Protein AF-E4XZQ4-F1 (afdb_monomer)

Radius of gyration: 22.44 Å; Cα contacts (8 Å, |Δi|>4): 90; chains: 1; bounding box: 52×44×61 Å

Sequence (235 aa):
MFSSWLEPAQHFDFTYRSIPILMIFRLLIDAVITLPLQQAMAQRFNMCKSMKDGRIAMAIGATCITLFIMMAVFIGVATLAFYDGRDPLCQIGIRADEIVPTLIIDMFRNTHGFQGLFLVAIFSATLSSFSSFLSGSALVMLPTFRKLFSSKNISDVSICRIIMLFTGILTCSLSIGMSTNPGTLLGILFMTTTNLGAPYFGTVLTGMFAPFVNRKGVIAGCFAPLFPISIYIAQ

Organism: Oikopleura dioica (NCBI:txid34765)

Secondary structure (DSSP, 8-state):
--STTSHHHH---THHHHHHHHHHHHHHHIIIIIHHHSHHHHHHHHTSSSHHHHHHHHHHHHHHHHHHHHHHHHHHHHHHHHTTT--HHHHH---GGGHHHHHHHHHTTTSTTHHHHHHHHHHHHHHHHHHHHHHHHHHHHHHHHHHHTTTS---HHHHHHHHHHHHHHHHHHHHHHHTT--S-HHHHHHHHHHHHHHHHHHHHHHHHH-TT--HHHHHHHHHTTHHHHHHHHT-

Mean predicted aligned error: 10.42 Å

Foldseek 3Di:
DVPVVCVVVVCPDPVVVCVVVVLVVVLCCCLVPVQCPQQLNVVVLVPDPDPVRSVVVSVVVSVVVSVVVVVVVVLVVVLCVVVVNDDCCVVVVDDPVCSSVVVQCVVCVPPPPSNVVVVVVVVVVVVVVLVSVLQSQLVVCLVVVCVVCVVDPDDSVVSSVVSSVVVVVVVVVVVVVCPPPPDDPVVVVVVVCCLQVVLVSVLVVCVVPPVVDDPVNSVCSSCVSVVVVVVVVVD

InterPro domains:
  IPR001734 Sodium/solute symporter [PS50283] (38-235)
  IPR038377 Sodium/glucose symporter superfamily [G3DSA:1.20.1730.10] (2-234)
  IPR051163 Sodium:Solute Symporter (SSF) [PTHR42985] (31-227)

Structure (mmCIF, N/CA/C/O backbone):
data_AF-E4XZQ4-F1
#
_entry.id   AF-E4XZQ4-F1
#
loop_
_atom_site.group_PDB
_atom_site.id
_atom_site.type_symbol
_atom_site.label_atom_id
_atom_site.label_alt_id
_atom_site.label_comp_id
_atom_site.label_asym_id
_atom_site.label_entity_id
_atom_site.label_seq_id
_atom_site.pdbx_PDB_ins_code
_atom_site.Cartn_x
_atom_site.Cartn_y
_atom_site.Cartn_z
_atom_site.occupancy
_atom_site.B_iso_or_equiv
_atom_site.auth_seq_id
_atom_site.auth_comp_id
_atom_site.auth_asym_id
_atom_site.auth_atom_id
_atom_site.pdbx_PDB_model_num
ATOM 1 N N . MET A 1 1 ? 25.644 -24.959 -27.905 1.00 38.34 1 MET A N 1
ATOM 2 C CA . MET A 1 1 ? 25.662 -23.777 -27.009 1.00 38.34 1 MET A CA 1
ATOM 3 C C . MET A 1 1 ? 24.448 -22.846 -27.193 1.00 38.34 1 MET A C 1
ATOM 5 O O . MET A 1 1 ? 24.435 -21.768 -26.625 1.00 38.34 1 MET A O 1
ATOM 9 N N . PHE A 1 2 ? 23.411 -23.275 -27.931 1.00 34.97 2 PHE A N 1
ATOM 10 C CA . PHE A 1 2 ? 22.090 -22.624 -28.026 1.00 34.97 2 PHE A CA 1
ATOM 11 C C . PHE A 1 2 ? 20.972 -23.458 -27.360 1.00 34.97 2 PHE A C 1
ATOM 13 O O . PHE A 1 2 ? 19.826 -23.034 -27.316 1.00 34.97 2 PHE A O 1
ATOM 20 N N . SER A 1 3 ? 21.293 -24.646 -26.832 1.00 34.62 3 SER A N 1
ATOM 21 C CA . SER A 1 3 ? 20.331 -25.595 -26.254 1.00 34.62 3 SER A CA 1
ATOM 22 C C . SER A 1 3 ? 20.099 -25.418 -24.749 1.00 34.62 3 SER A C 1
ATOM 24 O O . SER A 1 3 ? 19.040 -25.785 -24.266 1.00 34.62 3 SER A O 1
ATOM 26 N N . SER A 1 4 ? 21.031 -24.806 -24.011 1.00 36.03 4 SER A N 1
ATOM 27 C CA . SER A 1 4 ? 20.918 -24.602 -22.554 1.00 36.03 4 SER A CA 1
ATOM 28 C C . SER A 1 4 ? 20.019 -23.423 -22.153 1.00 36.03 4 SER A C 1
ATOM 30 O O . SER A 1 4 ? 19.699 -23.263 -20.983 1.00 36.03 4 SER A O 1
ATOM 32 N N . TRP A 1 5 ? 19.615 -22.586 -23.114 1.00 41.56 5 TRP A N 1
ATOM 33 C CA . TRP A 1 5 ? 18.716 -21.439 -22.902 1.00 41.56 5 TRP A CA 1
ATOM 34 C C . TRP A 1 5 ? 17.252 -21.753 -23.215 1.00 41.56 5 TRP A C 1
ATOM 36 O O . TRP A 1 5 ? 16.367 -20.973 -22.878 1.00 41.56 5 TRP A O 1
ATOM 46 N N . LEU A 1 6 ? 16.991 -22.897 -23.851 1.00 39.47 6 LEU A N 1
ATOM 47 C CA . LEU A 1 6 ? 15.638 -23.397 -24.070 1.00 39.47 6 LEU A CA 1
ATOM 48 C C . LEU A 1 6 ? 15.125 -24.204 -22.874 1.00 39.47 6 LEU A C 1
ATOM 50 O O . LEU A 1 6 ? 13.922 -24.371 -22.764 1.00 39.47 6 LEU A O 1
ATOM 54 N N . GLU A 1 7 ? 15.970 -24.638 -21.937 1.00 33.72 7 GLU A N 1
ATOM 55 C CA . GLU A 1 7 ? 15.515 -25.429 -20.783 1.00 33.72 7 GLU A CA 1
ATOM 56 C C . GLU A 1 7 ? 14.621 -24.656 -19.786 1.00 33.72 7 GLU A C 1
ATOM 58 O O . GLU A 1 7 ? 13.626 -25.234 -19.350 1.00 33.72 7 GLU A O 1
ATOM 63 N N . PRO A 1 8 ? 14.811 -23.349 -19.495 1.00 39.59 8 PRO A N 1
ATOM 64 C CA . PRO A 1 8 ? 13.822 -22.597 -18.716 1.00 39.59 8 PRO A CA 1
ATOM 65 C C . PRO A 1 8 ? 12.591 -22.188 -19.545 1.00 39.59 8 PRO A C 1
ATOM 67 O O . PRO A 1 8 ? 11.569 -21.819 -18.976 1.00 39.59 8 PRO A O 1
ATOM 70 N N . ALA A 1 9 ? 12.674 -22.237 -20.883 1.00 37.81 9 ALA A N 1
ATOM 71 C CA . ALA A 1 9 ? 11.591 -21.860 -21.799 1.00 37.81 9 ALA A CA 1
ATOM 72 C C . ALA A 1 9 ? 10.750 -23.061 -22.284 1.00 37.81 9 ALA A C 1
ATOM 74 O O . ALA A 1 9 ? 9.644 -22.874 -22.791 1.00 37.81 9 ALA A O 1
ATOM 75 N N . GLN A 1 10 ? 11.250 -24.292 -22.127 1.00 33.41 10 GLN A N 1
ATOM 76 C CA . GLN A 1 10 ? 10.542 -25.540 -22.435 1.00 33.41 10 GLN A CA 1
ATOM 77 C C . GLN A 1 10 ? 9.708 -26.058 -21.262 1.00 33.41 10 GLN A C 1
ATOM 79 O O . GLN A 1 10 ? 8.783 -26.843 -21.475 1.00 33.41 10 GLN A O 1
ATOM 84 N N . HIS A 1 11 ? 9.928 -25.545 -20.053 1.00 37.25 11 HIS A N 1
ATOM 85 C CA . HIS A 1 11 ? 8.929 -25.598 -18.996 1.00 37.25 11 HIS A CA 1
ATOM 86 C C . HIS A 1 11 ? 7.968 -24.421 -19.168 1.00 37.25 11 HIS A C 1
ATOM 88 O O . HIS A 1 11 ? 8.012 -23.423 -18.453 1.00 37.25 11 HIS A O 1
ATOM 94 N N . PHE A 1 12 ? 7.048 -24.556 -20.128 1.00 41.03 12 PHE A N 1
ATOM 95 C CA . PHE A 1 12 ? 5.761 -23.867 -20.054 1.00 41.03 12 PHE A CA 1
ATOM 96 C C . PHE A 1 12 ? 5.004 -24.476 -18.860 1.00 41.03 12 PHE A C 1
ATOM 98 O O . PHE A 1 12 ? 4.133 -25.332 -19.006 1.00 41.03 12 PHE A O 1
ATOM 105 N N . ASP A 1 13 ? 5.466 -24.125 -17.660 1.00 39.50 13 ASP A N 1
ATOM 106 C CA . ASP A 1 13 ? 5.050 -24.707 -16.395 1.00 39.50 13 ASP A CA 1
ATOM 107 C C . ASP A 1 13 ? 3.566 -24.421 -16.153 1.00 39.50 13 ASP A C 1
ATOM 109 O O . ASP A 1 13 ? 3.034 -23.368 -16.528 1.00 39.50 13 ASP A O 1
ATOM 113 N N . PHE A 1 14 ? 2.897 -25.341 -15.454 1.00 41.53 14 PHE A N 1
ATOM 114 C CA . PHE A 1 14 ? 1.492 -25.238 -15.029 1.00 41.53 14 PHE A CA 1
ATOM 115 C C . PHE A 1 14 ? 1.139 -23.910 -14.311 1.00 41.53 14 PHE A C 1
ATOM 117 O O . PHE A 1 14 ? -0.041 -23.585 -14.159 1.00 41.53 14 PHE A O 1
ATOM 124 N N . THR A 1 15 ? 2.144 -23.120 -13.924 1.00 51.44 15 THR A N 1
ATOM 125 C CA . THR A 1 15 ? 2.081 -21.742 -13.424 1.00 51.44 15 THR A CA 1
ATOM 126 C C . THR A 1 15 ? 1.312 -20.792 -14.353 1.00 51.44 15 THR A C 1
ATOM 128 O O . THR A 1 15 ? 0.477 -20.033 -13.876 1.00 51.44 15 THR A O 1
ATOM 131 N N . TYR A 1 16 ? 1.476 -20.845 -15.681 1.00 47.66 16 TYR A N 1
ATOM 132 C CA . TYR A 1 16 ? 0.850 -19.841 -16.567 1.00 47.66 16 TYR A CA 1
ATOM 133 C C . TYR A 1 16 ? -0.673 -19.963 -16.690 1.00 47.66 16 TYR A C 1
ATOM 135 O O . TYR A 1 16 ? -1.370 -18.965 -16.873 1.00 47.66 16 TYR A O 1
ATOM 143 N N . ARG A 1 17 ? -1.212 -21.179 -16.548 1.00 50.41 17 ARG A N 1
ATOM 144 C CA . ARG A 1 17 ? -2.661 -21.424 -16.612 1.00 50.41 17 ARG A CA 1
ATOM 145 C C . ARG A 1 17 ? -3.357 -21.093 -15.291 1.00 50.41 17 ARG A C 1
ATOM 147 O O . ARG A 1 17 ? -4.541 -20.759 -15.292 1.00 50.41 17 ARG A O 1
ATOM 154 N N . SER A 1 18 ? -2.620 -21.163 -14.181 1.00 53.78 18 SER A N 1
ATOM 155 C CA . SER A 1 18 ? -3.106 -20.764 -12.865 1.00 53.78 18 SER A CA 1
ATOM 156 C C . SER A 1 18 ? -2.925 -19.273 -12.598 1.00 53.78 18 SER A C 1
ATOM 158 O O . SER A 1 18 ? -3.693 -18.767 -11.798 1.00 53.78 18 SER A O 1
ATOM 160 N N . ILE A 1 19 ? -2.037 -18.533 -13.283 1.00 64.69 19 ILE A N 1
ATOM 161 C CA . ILE A 1 19 ? -1.893 -17.070 -13.104 1.00 64.69 19 ILE A CA 1
ATOM 162 C C . ILE A 1 19 ? -3.244 -16.334 -13.183 1.00 64.69 19 ILE A C 1
ATOM 164 O O . ILE A 1 19 ? -3.560 -15.626 -12.231 1.00 64.69 19 ILE A O 1
ATOM 168 N N . PRO A 1 20 ? -4.101 -16.519 -14.209 1.00 59.25 20 PRO A N 1
ATOM 169 C CA . PRO A 1 20 ? -5.398 -15.842 -14.252 1.00 59.25 20 PRO A CA 1
ATOM 170 C C . PRO A 1 20 ? -6.316 -16.254 -13.095 1.00 59.25 20 PRO A C 1
ATOM 172 O O . PRO A 1 20 ? -6.988 -15.413 -12.506 1.00 59.25 20 PRO A O 1
ATOM 175 N N . ILE A 1 21 ? -6.315 -17.540 -12.729 1.00 66.00 21 ILE A N 1
ATOM 176 C CA . ILE A 1 21 ? -7.116 -18.079 -11.619 1.00 66.00 21 ILE A CA 1
ATOM 177 C C . ILE A 1 21 ? -6.627 -17.521 -10.279 1.00 66.00 21 ILE A C 1
ATOM 179 O O . ILE A 1 21 ? -7.434 -17.095 -9.461 1.00 66.00 21 ILE A O 1
ATOM 183 N N . LEU A 1 22 ? -5.315 -17.471 -10.067 1.00 66.19 22 LEU A N 1
ATOM 184 C CA . LEU A 1 22 ? -4.660 -16.921 -8.887 1.00 66.19 22 LEU A CA 1
ATOM 185 C C . LEU A 1 22 ? -4.855 -15.408 -8.809 1.00 66.19 22 LEU A C 1
ATOM 187 O O . LEU A 1 22 ? -5.069 -14.897 -7.718 1.00 66.19 22 LEU A O 1
ATOM 191 N N . MET A 1 23 ? -4.857 -14.695 -9.938 1.00 64.69 23 MET A N 1
ATOM 192 C CA . MET A 1 23 ? -5.197 -13.273 -9.993 1.00 64.69 23 MET A CA 1
ATOM 193 C C . MET A 1 23 ? -6.664 -13.046 -9.629 1.00 64.69 23 MET A C 1
ATOM 195 O O . MET A 1 23 ? -6.941 -12.183 -8.808 1.00 64.69 23 MET A O 1
ATOM 199 N N . ILE A 1 24 ? -7.602 -13.841 -10.153 1.00 66.44 24 ILE A N 1
ATOM 200 C CA . ILE A 1 24 ? -9.024 -13.764 -9.774 1.00 66.44 24 ILE A CA 1
ATOM 201 C C . ILE A 1 24 ? -9.205 -14.082 -8.286 1.00 66.44 24 ILE A C 1
ATOM 203 O O . ILE A 1 24 ? -9.915 -13.369 -7.581 1.00 66.44 24 ILE A O 1
ATOM 207 N N . PHE A 1 25 ? -8.534 -15.117 -7.784 1.00 68.19 25 PHE A N 1
ATOM 208 C CA . PHE A 1 25 ? -8.588 -15.494 -6.375 1.00 68.19 25 PHE A CA 1
ATOM 209 C C . PHE A 1 25 ? -7.981 -14.405 -5.483 1.00 68.19 25 PHE A C 1
ATOM 211 O O . PHE A 1 25 ? -8.551 -14.053 -4.453 1.00 68.19 25 PHE A O 1
ATOM 218 N N . ARG A 1 26 ? -6.869 -13.800 -5.914 1.00 68.88 26 ARG A N 1
ATOM 219 C CA . ARG A 1 26 ? -6.237 -12.663 -5.243 1.00 68.88 26 ARG A CA 1
ATOM 220 C C . ARG A 1 26 ? -7.143 -11.437 -5.239 1.00 68.88 26 ARG A C 1
ATOM 222 O O . ARG A 1 26 ? -7.276 -10.808 -4.199 1.00 68.88 26 ARG A O 1
ATOM 229 N N . LEU A 1 27 ? -7.802 -11.140 -6.355 1.00 65.38 27 LEU A N 1
ATOM 230 C CA . LEU A 1 27 ? -8.770 -10.050 -6.475 1.00 65.38 27 LEU A CA 1
ATOM 231 C C . LEU A 1 27 ? -9.984 -10.269 -5.569 1.00 65.38 27 LEU A C 1
ATOM 233 O O . LEU A 1 27 ? -10.448 -9.320 -4.945 1.00 65.38 27 LEU A O 1
ATOM 237 N N . LEU A 1 28 ? -10.475 -11.506 -5.450 1.00 66.81 28 LEU A N 1
ATOM 238 C CA . LEU A 1 28 ? -11.562 -11.852 -4.532 1.00 66.81 28 LEU A CA 1
ATOM 239 C C . LEU A 1 28 ? -11.142 -11.683 -3.071 1.00 66.81 28 LEU A C 1
ATOM 241 O O . LEU A 1 28 ? -11.890 -11.092 -2.293 1.00 66.81 28 LEU A O 1
ATOM 245 N N . ILE A 1 29 ? -9.942 -12.145 -2.707 1.00 69.12 29 ILE A N 1
ATOM 246 C CA . ILE A 1 29 ? -9.386 -11.924 -1.367 1.00 69.12 29 ILE A CA 1
ATOM 247 C C . ILE A 1 29 ? -9.242 -10.422 -1.110 1.00 69.12 29 ILE A C 1
ATOM 249 O O . ILE A 1 29 ? -9.749 -9.919 -0.111 1.00 69.12 29 ILE A O 1
ATOM 253 N N . ASP A 1 30 ? -8.629 -9.675 -2.024 1.00 66.62 30 ASP A N 1
ATOM 254 C CA . ASP A 1 30 ? -8.406 -8.250 -1.813 1.00 66.62 30 ASP A CA 1
ATOM 255 C C . ASP A 1 30 ? -9.727 -7.470 -1.725 1.00 66.62 30 ASP A C 1
ATOM 257 O O . ASP A 1 30 ? -9.889 -6.650 -0.822 1.00 66.62 30 ASP A O 1
ATOM 261 N N . ALA A 1 31 ? -10.718 -7.786 -2.563 1.00 65.38 31 ALA A N 1
ATOM 262 C CA . ALA A 1 31 ? -12.015 -7.113 -2.568 1.00 65.38 31 ALA A CA 1
ATOM 263 C C . ALA A 1 31 ? -12.892 -7.430 -1.345 1.00 65.38 31 ALA A C 1
ATOM 265 O O . ALA A 1 31 ? -13.523 -6.528 -0.794 1.00 65.38 31 ALA A O 1
ATOM 266 N N . VAL A 1 32 ? -12.964 -8.700 -0.933 1.00 64.81 32 VAL A N 1
ATOM 267 C CA . VAL A 1 32 ? -13.886 -9.157 0.124 1.00 64.81 32 VAL A CA 1
ATOM 268 C C . VAL A 1 32 ? -13.273 -9.007 1.513 1.00 64.81 32 VAL A C 1
ATOM 270 O O . VAL A 1 32 ? -13.990 -8.773 2.484 1.00 64.81 32 VAL A O 1
ATOM 273 N N . ILE A 1 33 ? -11.952 -9.142 1.616 1.00 64.88 33 ILE A N 1
ATOM 274 C CA . ILE A 1 33 ? -11.251 -9.249 2.894 1.00 64.88 33 ILE A CA 1
ATOM 275 C C . ILE A 1 33 ? -10.340 -8.045 3.111 1.00 64.88 33 ILE A C 1
ATOM 277 O O . ILE A 1 33 ? -10.463 -7.365 4.128 1.00 64.88 33 ILE A O 1
ATOM 281 N N . THR A 1 34 ? -9.426 -7.762 2.184 1.00 69.19 34 THR A N 1
ATOM 282 C CA . THR A 1 34 ? -8.391 -6.747 2.430 1.00 69.19 34 THR A CA 1
ATOM 283 C C . THR A 1 34 ? -8.991 -5.341 2.477 1.00 69.19 34 THR A C 1
ATOM 285 O O . THR A 1 34 ? -8.677 -4.570 3.386 1.00 69.19 34 THR A O 1
ATOM 288 N N . LEU A 1 35 ? -9.903 -5.009 1.556 1.00 71.44 35 LEU A N 1
ATOM 289 C CA . LEU A 1 35 ? -10.504 -3.675 1.489 1.00 71.44 35 LEU A CA 1
ATOM 290 C C . LEU A 1 35 ? -11.352 -3.323 2.717 1.00 71.44 35 LEU A C 1
ATOM 292 O O . LEU A 1 35 ? -11.114 -2.259 3.278 1.00 71.44 35 LEU A O 1
ATOM 296 N N . PRO A 1 36 ? -12.309 -4.142 3.197 1.00 66.94 36 PRO A N 1
ATOM 297 C CA . PRO A 1 36 ? -13.139 -3.743 4.336 1.00 66.94 36 PRO A CA 1
ATOM 298 C C . PRO A 1 36 ? -12.368 -3.703 5.655 1.00 66.94 36 PRO A C 1
ATOM 300 O O . PRO A 1 36 ? -12.737 -2.953 6.556 1.00 66.94 36 PRO A O 1
ATOM 303 N N . LEU A 1 37 ? -11.308 -4.507 5.782 1.00 72.06 37 LEU A N 1
ATOM 304 C CA . LEU A 1 37 ? -10.511 -4.581 7.005 1.00 72.06 37 LEU A CA 1
ATOM 305 C C . LEU A 1 37 ? -9.430 -3.496 7.075 1.00 72.06 37 LEU A C 1
ATOM 307 O O . LEU A 1 37 ? -8.957 -3.154 8.162 1.00 72.06 37 LEU A O 1
ATOM 311 N N . GLN A 1 38 ? -9.050 -2.907 5.940 1.00 77.69 38 GLN A N 1
ATOM 312 C CA . GLN A 1 38 ? -8.135 -1.779 5.933 1.00 77.69 38 GLN A CA 1
ATOM 313 C C . GLN A 1 38 ? -8.814 -0.543 6.532 1.00 77.69 38 GLN A C 1
ATOM 315 O O . GLN A 1 38 ? -9.812 -0.042 6.020 1.00 77.69 38 GLN A O 1
ATOM 320 N N . GLN A 1 39 ? -8.216 0.006 7.588 1.00 80.69 39 GLN A N 1
ATOM 321 C CA . GLN A 1 39 ? -8.782 1.116 8.366 1.00 80.69 39 GLN A CA 1
ATOM 322 C C . GLN A 1 39 ? -9.203 2.318 7.516 1.00 80.69 39 GLN A C 1
ATOM 324 O O . GLN A 1 39 ? -10.324 2.804 7.646 1.00 80.69 39 GLN A O 1
ATOM 329 N N . ALA A 1 40 ? -8.350 2.749 6.583 1.00 79.00 40 ALA A N 1
ATOM 330 C CA . ALA A 1 40 ? -8.657 3.871 5.696 1.00 79.00 40 ALA A CA 1
ATOM 331 C C . ALA A 1 40 ? -9.906 3.624 4.825 1.00 79.00 40 ALA A C 1
ATOM 333 O O . ALA A 1 40 ? -10.651 4.555 4.522 1.00 79.00 40 ALA A O 1
ATOM 334 N N . MET A 1 41 ? -10.158 2.376 4.429 1.00 81.31 41 MET A N 1
ATOM 335 C CA . MET A 1 41 ? -11.310 1.999 3.608 1.00 81.31 41 MET A CA 1
ATOM 336 C C . MET A 1 41 ? -12.559 1.777 4.464 1.00 81.31 41 MET A C 1
ATOM 338 O O . MET A 1 41 ? -13.622 2.285 4.119 1.00 81.31 41 MET A O 1
ATOM 342 N N . ALA A 1 42 ? -12.422 1.128 5.625 1.00 82.69 42 ALA A N 1
ATOM 343 C CA . ALA A 1 42 ? -13.494 0.986 6.609 1.00 82.69 42 ALA A CA 1
ATOM 344 C C . ALA A 1 42 ? -14.085 2.351 6.999 1.00 82.69 42 ALA A C 1
ATOM 346 O O . ALA A 1 42 ? -15.303 2.528 7.032 1.00 82.69 42 ALA A O 1
ATOM 347 N N . GLN A 1 43 ? -13.225 3.351 7.218 1.00 82.19 43 GLN A N 1
ATOM 348 C CA . GLN A 1 43 ? -13.655 4.727 7.454 1.00 82.19 43 GLN A CA 1
ATOM 349 C C . GLN A 1 43 ? -14.463 5.283 6.281 1.00 82.19 43 GLN A C 1
ATOM 351 O O . GLN A 1 43 ? -15.538 5.828 6.504 1.00 82.19 43 GLN A O 1
ATOM 356 N N . ARG A 1 44 ? -13.984 5.128 5.040 1.00 84.69 44 ARG A N 1
ATOM 357 C CA . ARG A 1 44 ? -14.675 5.626 3.838 1.00 84.69 44 ARG A CA 1
ATOM 358 C C . ARG A 1 44 ? -16.051 4.988 3.660 1.00 84.69 44 ARG A C 1
ATOM 360 O O . ARG A 1 44 ? -16.996 5.702 3.341 1.00 84.69 44 ARG A O 1
ATOM 367 N N . PHE A 1 45 ? -16.183 3.687 3.917 1.00 83.88 45 PHE A N 1
ATOM 368 C CA . PHE A 1 45 ? -17.475 3.000 3.837 1.00 83.88 45 PHE A CA 1
ATOM 369 C C . PHE A 1 45 ? -18.448 3.456 4.928 1.00 83.88 45 PHE A C 1
ATOM 371 O O . PHE A 1 45 ? -19.634 3.612 4.653 1.00 83.88 45 PHE A O 1
ATOM 378 N N . ASN A 1 46 ? -17.955 3.763 6.131 1.00 84.75 46 ASN A N 1
ATOM 379 C CA . ASN A 1 46 ? -18.782 4.309 7.210 1.00 84.75 46 ASN A CA 1
ATOM 380 C C . ASN A 1 46 ? -19.259 5.751 6.958 1.00 84.75 46 ASN A C 1
ATOM 382 O O . ASN A 1 46 ? -20.193 6.199 7.617 1.00 84.75 46 ASN A O 1
ATOM 386 N N . MET A 1 47 ? -18.660 6.476 6.005 1.00 86.94 47 MET A N 1
ATOM 387 C CA . MET A 1 47 ? -19.132 7.807 5.591 1.00 86.94 47 MET A CA 1
ATOM 388 C C . MET A 1 47 ? -20.259 7.745 4.547 1.00 86.94 47 MET A C 1
ATOM 390 O O . MET A 1 47 ? -20.833 8.779 4.197 1.00 86.94 47 MET A O 1
ATOM 394 N N . CYS A 1 48 ? -20.582 6.561 4.014 1.00 89.88 48 CYS A N 1
ATOM 395 C CA . CYS A 1 48 ? -21.683 6.401 3.071 1.00 89.88 48 CYS A CA 1
ATOM 396 C C . CYS A 1 48 ? -23.035 6.616 3.769 1.00 89.88 48 CYS A C 1
ATOM 398 O O . CYS A 1 48 ? -23.276 6.117 4.864 1.00 89.88 48 CYS A O 1
ATOM 400 N N . LYS A 1 49 ? -23.955 7.326 3.102 1.00 89.19 49 LYS A N 1
ATOM 401 C CA . LYS A 1 49 ? -25.284 7.655 3.653 1.00 89.19 49 LYS A CA 1
ATOM 402 C C . LYS A 1 49 ? -26.190 6.432 3.817 1.00 89.19 49 LYS A C 1
ATOM 404 O O . LYS A 1 49 ? -27.111 6.457 4.628 1.00 89.19 49 LYS A O 1
ATOM 409 N N . SER A 1 50 ? -25.958 5.383 3.029 1.00 92.06 50 SER A N 1
ATOM 410 C CA . SER A 1 50 ? -26.733 4.147 3.065 1.00 92.06 50 SER A CA 1
ATOM 411 C C . SER A 1 50 ? -25.855 2.918 2.820 1.00 92.06 50 SER A C 1
ATOM 413 O O . SER A 1 50 ? -24.815 2.987 2.160 1.00 92.06 50 SER A O 1
ATOM 415 N N . MET A 1 51 ? -26.319 1.754 3.284 1.00 89.06 51 MET A N 1
ATOM 416 C CA . MET A 1 51 ? -25.668 0.464 3.012 1.00 89.06 51 MET A CA 1
ATOM 417 C C . MET A 1 51 ? -25.590 0.149 1.512 1.00 89.06 51 MET A C 1
ATOM 419 O O . MET A 1 51 ? -24.666 -0.533 1.068 1.00 89.06 51 MET A O 1
ATOM 423 N N . LYS A 1 52 ? -26.554 0.640 0.719 1.00 90.62 52 LYS A N 1
ATOM 424 C CA . LYS A 1 52 ? -26.556 0.474 -0.738 1.00 90.62 52 LYS A CA 1
ATOM 425 C C . LYS A 1 52 ? -25.403 1.257 -1.368 1.00 90.62 52 LYS A C 1
ATOM 427 O O . LYS A 1 52 ? -24.668 0.689 -2.171 1.00 90.62 52 LYS A O 1
ATOM 432 N N . ASP A 1 53 ? -25.200 2.503 -0.944 1.00 90.12 53 ASP A N 1
ATOM 433 C CA . ASP A 1 53 ? -24.102 3.345 -1.432 1.00 90.12 53 ASP A CA 1
ATOM 434 C C . ASP A 1 53 ? -22.741 2.768 -1.036 1.00 90.12 53 ASP A C 1
ATOM 436 O O . ASP A 1 53 ? -21.829 2.742 -1.857 1.00 90.12 53 ASP A O 1
ATOM 440 N N . GLY A 1 54 ? -22.622 2.215 0.177 1.00 86.88 54 GLY A N 1
ATOM 441 C CA . GLY A 1 54 ? -21.409 1.523 0.623 1.00 86.88 54 GLY A CA 1
ATOM 442 C C . GLY A 1 54 ? -21.056 0.313 -0.249 1.00 86.88 54 GLY A C 1
ATOM 443 O O . GLY A 1 54 ? -19.902 0.141 -0.634 1.00 86.88 54 GLY A O 1
ATOM 444 N N . ARG A 1 55 ? -22.049 -0.500 -0.641 1.00 85.19 55 ARG A N 1
ATOM 445 C CA . ARG A 1 55 ? -21.840 -1.636 -1.562 1.00 85.19 55 ARG A CA 1
ATOM 446 C C . ARG A 1 55 ? -21.419 -1.187 -2.958 1.00 85.19 55 ARG A C 1
ATOM 448 O O . ARG A 1 55 ? -20.538 -1.804 -3.549 1.00 85.19 55 ARG A O 1
ATOM 455 N N . ILE A 1 56 ? -22.021 -0.113 -3.469 1.00 87.94 56 ILE A N 1
ATOM 456 C CA . ILE A 1 56 ? -21.647 0.466 -4.764 1.00 87.94 56 ILE A CA 1
ATOM 457 C C . ILE A 1 56 ? -20.216 1.011 -4.700 1.00 87.94 56 ILE A C 1
ATOM 459 O O . ILE A 1 56 ? -19.411 0.706 -5.575 1.00 87.94 56 ILE A O 1
ATOM 463 N N . ALA A 1 57 ? -19.865 1.745 -3.641 1.00 87.00 57 ALA A N 1
ATOM 464 C CA . ALA A 1 57 ? -18.516 2.263 -3.433 1.00 87.00 57 ALA A CA 1
ATOM 465 C C . ALA A 1 57 ? -17.470 1.137 -3.357 1.00 87.00 57 ALA A C 1
ATOM 467 O O . ALA A 1 57 ? -16.413 1.248 -3.977 1.00 87.00 57 ALA A O 1
ATOM 468 N N . MET A 1 58 ? -17.779 0.031 -2.666 1.00 82.69 58 MET A N 1
ATOM 469 C CA . MET A 1 58 ? -16.933 -1.170 -2.650 1.00 82.69 58 MET A CA 1
ATOM 470 C C . MET A 1 58 ? -16.750 -1.766 -4.050 1.00 82.69 58 MET A C 1
ATOM 472 O O . MET A 1 58 ? -15.620 -2.038 -4.449 1.00 82.69 58 MET A O 1
ATOM 476 N N . ALA A 1 59 ? -17.834 -1.936 -4.813 1.00 82.56 59 ALA A N 1
ATOM 477 C CA . ALA A 1 59 ? -17.772 -2.498 -6.162 1.00 82.56 59 ALA A CA 1
ATOM 478 C C . ALA A 1 59 ? -16.951 -1.618 -7.122 1.00 82.56 59 ALA A C 1
ATOM 480 O O . ALA A 1 59 ? -16.127 -2.131 -7.883 1.00 82.56 59 ALA A O 1
ATOM 481 N N . ILE A 1 60 ? -17.121 -0.293 -7.050 1.00 86.12 60 ILE A N 1
ATOM 482 C CA . ILE A 1 60 ? -16.324 0.667 -7.825 1.00 86.12 60 ILE A CA 1
ATOM 483 C C . ILE A 1 60 ? -14.850 0.567 -7.423 1.00 86.12 60 ILE A C 1
ATOM 485 O O . ILE A 1 60 ? -13.992 0.435 -8.290 1.00 86.12 60 ILE A O 1
ATOM 489 N N . GLY A 1 61 ? -14.551 0.564 -6.119 1.00 83.31 61 GLY A N 1
ATOM 490 C CA . GLY A 1 61 ? -13.184 0.443 -5.608 1.00 83.31 61 GLY A CA 1
ATOM 491 C C . GLY A 1 61 ? -12.483 -0.833 -6.082 1.00 83.31 61 GLY A C 1
ATOM 492 O O . GLY A 1 61 ? -11.370 -0.765 -6.604 1.00 83.31 61 GLY A O 1
ATOM 493 N N . ALA A 1 62 ? -13.153 -1.983 -5.976 1.00 80.25 62 ALA A N 1
ATOM 494 C CA . ALA A 1 62 ? -12.636 -3.264 -6.456 1.00 80.25 62 ALA A CA 1
ATOM 495 C C . ALA A 1 62 ? -12.397 -3.264 -7.978 1.00 80.25 62 ALA A C 1
ATOM 497 O O . ALA A 1 62 ? -11.368 -3.753 -8.452 1.00 80.25 62 ALA A O 1
ATOM 498 N N . THR A 1 63 ? -13.309 -2.662 -8.746 1.00 82.38 63 THR A N 1
ATOM 499 C CA . THR A 1 63 ? -13.171 -2.534 -10.205 1.00 82.38 63 THR A CA 1
ATOM 500 C C . THR A 1 63 ? -11.967 -1.666 -10.571 1.00 82.38 63 THR A C 1
ATOM 502 O O . THR A 1 63 ? -11.151 -2.070 -11.396 1.00 82.38 63 THR A O 1
ATOM 505 N N . CYS A 1 64 ? -11.797 -0.513 -9.919 1.00 85.56 64 CYS A N 1
ATOM 506 C CA . CYS A 1 64 ? -10.657 0.376 -10.150 1.00 85.56 64 CYS A CA 1
ATOM 507 C C . CYS A 1 64 ? -9.316 -0.309 -9.856 1.00 85.56 64 CYS A C 1
ATOM 509 O O . CYS A 1 64 ? -8.387 -0.187 -10.649 1.00 85.56 64 CYS A O 1
ATOM 511 N N . ILE A 1 65 ? -9.217 -1.062 -8.754 1.00 80.81 65 ILE A N 1
ATOM 512 C CA . ILE A 1 65 ? -7.999 -1.816 -8.410 1.00 80.81 65 ILE A CA 1
ATOM 513 C C . ILE A 1 65 ? -7.707 -2.886 -9.462 1.00 80.81 65 ILE A C 1
ATOM 515 O O . ILE A 1 65 ? -6.567 -3.027 -9.898 1.00 80.81 65 ILE A O 1
ATOM 519 N N . THR A 1 66 ? -8.738 -3.601 -9.916 1.00 79.31 66 THR A N 1
ATOM 520 C CA . THR A 1 66 ? -8.596 -4.620 -10.963 1.00 79.31 66 THR A CA 1
ATOM 521 C C . THR A 1 66 ? -8.059 -4.010 -12.256 1.00 79.31 66 THR A C 1
ATOM 523 O O . THR A 1 66 ? -7.082 -4.504 -12.814 1.00 79.31 66 THR A O 1
ATOM 526 N N . LEU A 1 67 ? -8.657 -2.906 -12.711 1.00 84.56 67 LEU A N 1
ATOM 527 C CA . LEU A 1 67 ? -8.213 -2.193 -13.909 1.00 84.56 67 LEU A CA 1
ATOM 528 C C . LEU A 1 67 ? -6.776 -1.682 -13.764 1.00 84.56 67 LEU A C 1
ATOM 530 O O . LEU A 1 67 ? -5.988 -1.798 -14.700 1.00 84.56 67 LEU A O 1
ATOM 534 N N . PHE A 1 68 ? -6.414 -1.174 -12.585 1.00 85.31 68 PHE A N 1
ATOM 535 C CA . PHE A 1 68 ? -5.060 -0.706 -12.303 1.00 85.31 68 PHE A CA 1
ATOM 536 C C . PHE A 1 68 ? -4.022 -1.835 -12.394 1.00 85.31 68 PHE A C 1
ATOM 538 O O . PHE A 1 68 ? -2.989 -1.667 -13.040 1.00 85.31 68 PHE A O 1
ATOM 545 N N . ILE A 1 69 ? -4.313 -3.010 -11.822 1.00 81.75 69 ILE A N 1
ATOM 546 C CA . ILE A 1 69 ? -3.439 -4.191 -11.926 1.00 81.75 69 ILE A CA 1
ATOM 547 C C . ILE A 1 69 ? -3.306 -4.636 -13.386 1.00 81.75 69 ILE A C 1
ATOM 549 O O . ILE A 1 69 ? -2.198 -4.910 -13.842 1.00 81.75 69 ILE A O 1
ATOM 553 N N . MET A 1 70 ? -4.408 -4.662 -14.140 1.00 79.94 70 MET A N 1
ATOM 554 C CA . MET A 1 70 ? -4.371 -5.014 -15.563 1.00 79.94 70 MET A CA 1
ATOM 555 C C . MET A 1 70 ? -3.514 -4.038 -16.377 1.00 79.94 70 MET A C 1
ATOM 557 O O . MET A 1 70 ? -2.739 -4.478 -17.225 1.00 79.94 70 MET A O 1
ATOM 561 N N . MET A 1 71 ? -3.587 -2.731 -16.097 1.00 86.88 71 MET A N 1
ATOM 562 C CA . MET A 1 71 ? -2.695 -1.751 -16.728 1.00 86.88 71 MET A CA 1
ATOM 563 C C . MET A 1 71 ? -1.229 -1.984 -16.356 1.00 86.88 71 MET A C 1
ATOM 565 O O . MET A 1 71 ? -0.373 -1.904 -17.231 1.00 86.88 71 MET A O 1
ATOM 569 N N . ALA A 1 72 ? -0.923 -2.309 -15.098 1.00 84.88 72 ALA A N 1
ATOM 570 C CA . ALA A 1 72 ? 0.447 -2.607 -14.679 1.00 84.88 72 ALA A CA 1
ATOM 571 C C . ALA A 1 72 ? 1.020 -3.834 -15.413 1.00 84.88 72 ALA A C 1
ATOM 573 O O . ALA A 1 72 ? 2.146 -3.789 -15.907 1.00 84.88 72 ALA A O 1
ATOM 574 N N . VAL A 1 73 ? 0.225 -4.902 -15.556 1.00 83.06 73 VAL A N 1
ATOM 575 C CA . VAL A 1 73 ? 0.607 -6.089 -16.343 1.00 83.06 73 VAL A CA 1
ATOM 576 C C . VAL A 1 73 ? 0.803 -5.726 -17.814 1.00 83.06 73 VAL A C 1
ATOM 578 O O . VAL A 1 73 ? 1.798 -6.128 -18.415 1.00 83.06 73 VAL A O 1
ATOM 581 N N . PHE A 1 74 ? -0.100 -4.927 -18.387 1.00 84.75 74 PHE A N 1
ATOM 582 C CA . PHE A 1 74 ? 0.022 -4.457 -19.765 1.00 84.75 74 PHE A CA 1
ATOM 583 C C . PHE A 1 74 ? 1.311 -3.657 -19.993 1.00 84.75 74 PHE A C 1
ATOM 585 O O . PHE A 1 74 ? 2.005 -3.905 -20.974 1.00 84.75 74 PHE A O 1
ATOM 592 N N . ILE A 1 75 ? 1.676 -2.757 -19.072 1.00 86.94 75 ILE A N 1
ATOM 593 C CA . ILE A 1 75 ? 2.943 -2.010 -19.127 1.00 86.94 75 ILE A CA 1
ATOM 594 C C . ILE A 1 75 ? 4.135 -2.973 -19.086 1.00 86.94 75 ILE A C 1
ATOM 596 O O . ILE A 1 75 ? 5.062 -2.814 -19.877 1.00 86.94 75 ILE A O 1
ATOM 600 N N . GLY A 1 76 ? 4.109 -4.002 -18.234 1.00 82.44 76 GLY A N 1
ATOM 601 C CA . GLY A 1 76 ? 5.161 -5.023 -18.193 1.00 82.44 76 GLY A CA 1
ATOM 602 C C . GLY A 1 76 ? 5.335 -5.759 -19.528 1.00 82.44 76 GLY A C 1
ATOM 603 O O . GLY A 1 76 ? 6.450 -5.873 -20.032 1.00 82.44 76 GLY A O 1
ATOM 604 N N . VAL A 1 77 ? 4.233 -6.188 -20.154 1.00 82.38 77 VAL A N 1
ATOM 605 C CA . VAL A 1 77 ? 4.265 -6.845 -21.476 1.00 82.38 77 VAL A CA 1
ATOM 606 C C . VAL A 1 77 ? 4.726 -5.880 -22.573 1.00 82.38 77 VAL A C 1
ATOM 608 O O . VAL A 1 77 ? 5.552 -6.247 -23.408 1.00 82.38 77 VAL A O 1
ATOM 611 N N . ALA A 1 78 ? 4.239 -4.637 -22.563 1.00 84.12 78 ALA A N 1
ATOM 612 C CA . ALA A 1 78 ? 4.642 -3.604 -23.515 1.00 84.12 78 ALA A CA 1
ATOM 613 C C . ALA A 1 78 ? 6.139 -3.274 -23.407 1.00 84.12 78 ALA A C 1
ATOM 615 O O . ALA A 1 78 ? 6.794 -3.072 -24.424 1.00 84.12 78 ALA A O 1
ATOM 616 N N . THR A 1 79 ? 6.689 -3.284 -22.190 1.00 82.75 79 THR A N 1
ATOM 617 C CA . THR A 1 79 ? 8.126 -3.108 -21.943 1.00 82.75 79 THR A CA 1
ATOM 618 C C . THR A 1 79 ? 8.931 -4.214 -22.621 1.00 82.75 79 THR A C 1
ATOM 620 O O . THR A 1 79 ? 9.885 -3.933 -23.339 1.00 82.75 79 THR A O 1
ATOM 623 N N . LEU A 1 80 ? 8.520 -5.475 -22.445 1.00 79.38 80 LEU A N 1
ATOM 624 C CA . LEU A 1 80 ? 9.183 -6.618 -23.076 1.00 79.38 80 LEU A CA 1
ATOM 625 C C . LEU A 1 80 ? 9.124 -6.532 -24.609 1.00 79.38 80 LEU A C 1
ATOM 627 O O . LEU A 1 80 ? 10.111 -6.815 -25.281 1.00 79.38 80 LEU A O 1
ATOM 631 N N . ALA A 1 81 ? 7.986 -6.103 -25.161 1.00 82.81 81 ALA A N 1
ATOM 632 C CA . ALA A 1 81 ? 7.835 -5.891 -26.598 1.00 82.81 81 ALA A CA 1
ATOM 633 C C . ALA A 1 81 ? 8.707 -4.734 -27.125 1.00 82.81 81 ALA A C 1
ATOM 635 O O . ALA A 1 81 ? 9.242 -4.838 -28.224 1.00 82.81 81 ALA A O 1
ATOM 636 N N . PHE A 1 82 ? 8.876 -3.656 -26.351 1.00 81.94 82 PHE A N 1
ATOM 637 C CA . PHE A 1 82 ? 9.698 -2.500 -26.726 1.00 81.94 82 PHE A CA 1
ATOM 638 C C . PHE A 1 82 ? 11.195 -2.838 -26.823 1.00 81.94 82 PHE A C 1
ATOM 640 O O . PHE A 1 82 ? 11.884 -2.310 -27.690 1.00 81.94 82 PHE A O 1
ATOM 647 N N . TYR A 1 83 ? 11.691 -3.750 -25.981 1.00 79.31 83 TYR A N 1
ATOM 648 C CA . TYR A 1 83 ? 13.084 -4.217 -25.999 1.00 79.31 83 TYR A CA 1
ATOM 649 C C . TYR A 1 83 ? 13.299 -5.481 -26.867 1.00 79.31 83 TYR A C 1
ATOM 651 O O . TYR A 1 83 ? 14.206 -6.273 -26.608 1.00 79.31 83 TYR A O 1
ATOM 659 N N . ASP A 1 84 ? 12.484 -5.701 -27.908 1.00 76.56 84 ASP A N 1
ATOM 660 C CA . ASP A 1 84 ? 12.556 -6.864 -28.818 1.00 76.56 84 ASP A CA 1
ATOM 661 C C . ASP A 1 84 ? 12.515 -8.237 -28.109 1.00 76.56 84 ASP A C 1
ATOM 663 O O . ASP A 1 84 ? 13.173 -9.193 -28.527 1.00 76.56 84 ASP A O 1
ATOM 667 N N . GLY A 1 85 ? 11.795 -8.357 -26.992 1.00 65.69 85 GLY A N 1
ATOM 668 C CA . GLY A 1 85 ? 11.735 -9.596 -26.210 1.00 65.69 85 GLY A CA 1
ATOM 669 C C . GLY A 1 85 ? 13.012 -9.921 -25.430 1.00 65.69 85 GLY A C 1
ATOM 670 O O . GLY A 1 85 ? 13.105 -10.998 -24.840 1.00 65.69 85 GLY A O 1
ATOM 671 N N . ARG A 1 86 ? 13.997 -9.015 -25.410 1.00 66.31 86 ARG A N 1
ATOM 672 C CA . ARG A 1 86 ? 15.205 -9.141 -24.591 1.00 66.31 86 ARG A CA 1
ATOM 673 C C . ARG A 1 86 ? 14.945 -8.570 -23.204 1.00 66.31 86 ARG A C 1
ATOM 675 O O . ARG A 1 86 ? 14.296 -7.538 -23.065 1.00 66.31 86 ARG A O 1
ATOM 682 N N . ASP A 1 87 ? 15.455 -9.249 -22.181 1.00 66.19 87 ASP A N 1
ATOM 683 C CA . ASP A 1 87 ? 15.282 -8.820 -20.795 1.00 66.19 87 ASP A CA 1
ATOM 684 C C . ASP A 1 87 ? 16.108 -7.544 -20.513 1.00 66.19 87 ASP A C 1
ATOM 686 O O . ASP A 1 87 ? 17.348 -7.601 -20.550 1.00 66.19 87 ASP A O 1
ATOM 690 N N . PRO A 1 88 ? 15.466 -6.394 -20.216 1.00 64.19 88 PRO A N 1
ATOM 691 C CA . PRO A 1 88 ? 16.174 -5.155 -19.901 1.00 64.19 88 PRO A CA 1
ATOM 692 C C . PRO A 1 88 ? 17.032 -5.266 -18.630 1.00 64.19 88 PRO A C 1
ATOM 694 O O . PRO A 1 88 ? 18.031 -4.551 -18.516 1.00 64.19 88 PRO A O 1
ATOM 697 N N . LEU A 1 89 ? 16.715 -6.190 -17.711 1.00 64.06 89 LEU A N 1
ATOM 698 C CA . LEU A 1 89 ? 17.522 -6.457 -16.514 1.00 64.06 89 LEU A CA 1
ATOM 699 C C . LEU A 1 89 ? 18.922 -6.960 -16.878 1.00 64.06 89 LEU A C 1
ATOM 701 O O . LEU A 1 8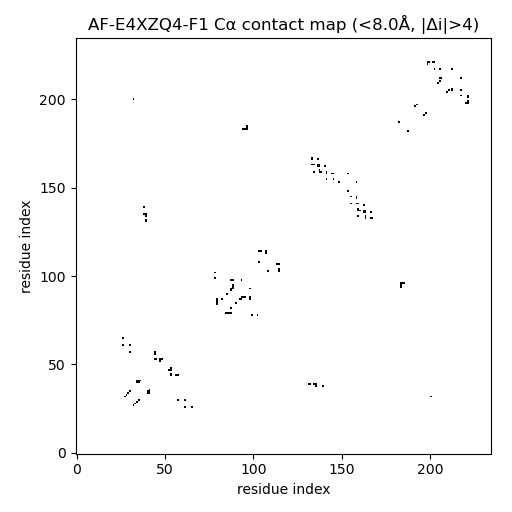9 ? 19.916 -6.521 -16.301 1.00 64.06 89 LEU A O 1
ATOM 705 N N . CYS A 1 90 ? 19.009 -7.864 -17.856 1.00 59.00 90 CYS A N 1
ATOM 706 C CA . CYS A 1 90 ? 20.270 -8.479 -18.264 1.00 59.00 90 CYS A CA 1
ATOM 707 C C . CYS A 1 90 ? 21.099 -7.595 -19.202 1.00 59.00 90 CYS A C 1
ATOM 709 O O . CYS A 1 90 ? 22.321 -7.719 -19.224 1.00 59.00 90 CYS A O 1
ATOM 711 N N . GLN A 1 91 ? 20.460 -6.725 -19.989 1.00 58.66 91 GLN A N 1
ATOM 712 C CA . GLN A 1 91 ? 21.154 -5.919 -20.999 1.00 58.66 91 GLN A CA 1
ATOM 713 C C . GLN A 1 91 ? 21.633 -4.558 -20.492 1.00 58.66 91 GLN A C 1
ATOM 715 O O . GLN A 1 91 ? 22.694 -4.098 -20.909 1.00 58.66 91 GLN A O 1
ATOM 720 N N . ILE A 1 92 ? 20.852 -3.906 -19.628 1.00 61.47 92 ILE A N 1
ATOM 721 C CA . ILE A 1 92 ? 21.086 -2.510 -19.226 1.00 61.47 92 ILE A CA 1
ATOM 722 C C . ILE A 1 92 ? 21.714 -2.447 -17.820 1.00 61.47 92 ILE A C 1
ATOM 724 O O . ILE A 1 92 ? 22.231 -1.409 -17.416 1.00 61.47 92 ILE A O 1
ATOM 728 N N . GLY A 1 93 ? 21.715 -3.560 -17.072 1.00 64.81 93 GLY A N 1
ATOM 729 C CA . GLY A 1 93 ? 22.260 -3.615 -15.710 1.00 64.81 93 GLY A CA 1
ATOM 730 C C . GLY A 1 93 ? 21.485 -2.748 -14.713 1.00 64.81 93 GLY A C 1
ATOM 731 O O . GLY A 1 93 ? 22.042 -2.327 -13.701 1.00 64.81 93 GLY A O 1
ATOM 732 N N . ILE A 1 94 ? 20.218 -2.452 -15.015 1.00 73.12 94 ILE A N 1
ATOM 733 C CA . ILE A 1 94 ? 19.331 -1.635 -14.180 1.00 73.12 94 ILE A CA 1
ATOM 734 C C . ILE A 1 94 ? 18.597 -2.495 -13.155 1.00 73.12 94 ILE A C 1
ATOM 736 O O . ILE A 1 94 ? 18.347 -3.683 -13.376 1.00 73.12 94 ILE A O 1
ATOM 740 N N . ARG A 1 95 ? 18.214 -1.890 -12.028 1.00 74.75 95 ARG A N 1
ATOM 741 C CA . ARG A 1 95 ? 17.405 -2.589 -11.022 1.00 74.75 95 ARG A CA 1
ATOM 742 C C . ARG A 1 95 ? 15.988 -2.802 -11.549 1.00 74.75 95 ARG A C 1
ATOM 744 O O . ARG A 1 95 ? 15.467 -1.982 -12.302 1.00 74.75 95 ARG A O 1
ATOM 751 N N . ALA A 1 96 ? 15.326 -3.865 -11.092 1.00 77.25 96 ALA A N 1
ATOM 752 C CA . ALA A 1 96 ? 13.943 -4.162 -11.479 1.00 77.25 96 ALA A CA 1
ATOM 753 C C . ALA A 1 96 ? 12.982 -2.987 -11.232 1.00 77.25 96 ALA A C 1
ATOM 755 O O . ALA A 1 96 ? 12.088 -2.731 -12.035 1.00 77.25 96 ALA A O 1
ATOM 756 N N . ASP A 1 97 ? 13.218 -2.229 -10.163 1.00 82.12 97 ASP A N 1
ATOM 757 C CA . ASP A 1 97 ? 12.402 -1.077 -9.780 1.00 82.12 97 ASP A CA 1
ATOM 758 C C . ASP A 1 97 ? 12.608 0.154 -10.698 1.00 82.12 97 ASP A C 1
ATOM 760 O O . ASP A 1 97 ? 11.803 1.085 -10.686 1.00 82.12 97 ASP A O 1
ATOM 764 N N . GLU A 1 98 ? 13.659 0.163 -11.527 1.00 84.62 98 GLU A N 1
ATOM 765 C CA . GLU A 1 98 ? 14.023 1.270 -12.428 1.00 84.62 98 GLU A CA 1
ATOM 766 C C . GLU A 1 98 ? 13.554 1.049 -13.873 1.00 84.62 98 GLU A C 1
ATOM 768 O O . GLU A 1 98 ? 13.609 1.975 -14.680 1.00 84.62 98 GLU A O 1
ATOM 773 N N . ILE A 1 99 ? 13.034 -0.138 -14.201 1.00 84.94 99 ILE A N 1
ATOM 774 C CA . ILE A 1 99 ? 12.610 -0.500 -15.562 1.00 84.94 99 ILE A CA 1
ATOM 775 C C . ILE A 1 99 ? 11.564 0.479 -16.108 1.00 84.94 99 ILE A C 1
ATOM 777 O O . ILE A 1 99 ? 11.725 1.018 -17.200 1.00 84.94 99 ILE A O 1
ATOM 781 N N . VAL A 1 100 ? 10.488 0.721 -15.353 1.00 85.75 100 VAL A N 1
ATOM 782 C CA . VAL A 1 100 ? 9.381 1.576 -15.810 1.00 85.75 100 VAL A CA 1
ATOM 783 C C . VAL A 1 100 ? 9.819 3.042 -15.958 1.00 85.75 100 VAL A C 1
ATOM 785 O O . VAL A 1 100 ? 9.536 3.627 -17.004 1.00 85.75 100 VAL A O 1
ATOM 788 N N . PRO A 1 101 ? 10.530 3.656 -14.987 1.00 86.75 101 PRO A N 1
ATOM 789 C CA . PRO A 1 101 ? 11.120 4.979 -15.183 1.00 86.75 101 PRO A CA 1
ATOM 790 C C . PRO A 1 101 ? 12.008 5.079 -16.431 1.00 86.75 101 PRO A C 1
ATOM 792 O O . PRO A 1 101 ? 11.846 6.024 -17.204 1.00 86.75 101 PRO A O 1
ATOM 795 N N . THR A 1 102 ? 12.893 4.104 -16.661 1.00 85.44 102 THR A N 1
ATOM 796 C CA . THR A 1 102 ? 13.787 4.079 -17.831 1.00 85.44 102 THR A CA 1
ATOM 797 C C . THR A 1 102 ? 13.004 3.980 -19.136 1.00 85.44 102 THR A C 1
ATOM 799 O O . THR A 1 102 ? 13.238 4.777 -20.042 1.00 85.44 102 THR A O 1
ATOM 802 N N . LEU A 1 103 ? 11.997 3.103 -19.204 1.00 86.06 103 LEU A N 1
ATOM 803 C CA . LEU A 1 103 ? 11.121 2.982 -20.370 1.00 86.06 103 LEU A CA 1
ATOM 804 C C . LEU A 1 103 ? 10.461 4.319 -20.727 1.00 86.06 103 LEU A C 1
ATOM 806 O O . LEU A 1 103 ? 10.430 4.706 -21.891 1.00 86.06 103 LEU A O 1
ATOM 810 N N . ILE A 1 104 ? 9.926 5.040 -19.738 1.00 87.19 104 I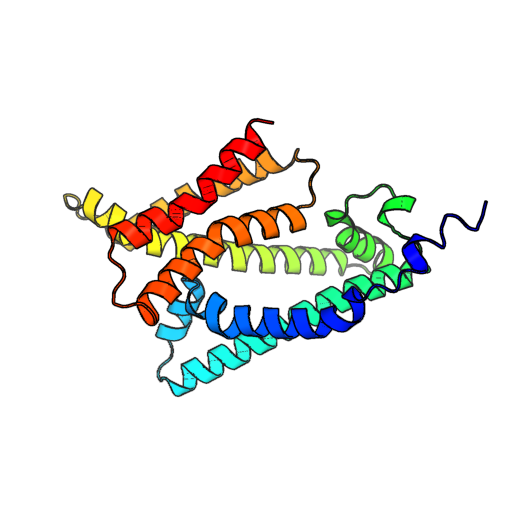LE A N 1
ATOM 811 C CA . ILE A 1 104 ? 9.259 6.326 -19.982 1.00 87.19 104 ILE A CA 1
ATOM 812 C C . ILE A 1 104 ? 10.251 7.374 -20.491 1.00 87.19 104 ILE A C 1
ATOM 814 O O . ILE A 1 104 ? 9.913 8.160 -21.380 1.00 87.19 104 ILE A O 1
ATOM 818 N N . ILE A 1 105 ? 11.474 7.387 -19.956 1.00 86.19 105 ILE A N 1
ATOM 819 C CA . ILE A 1 105 ? 12.532 8.285 -20.427 1.00 86.19 105 ILE A CA 1
ATOM 820 C C . ILE A 1 105 ? 12.890 7.970 -21.883 1.00 86.19 105 ILE A C 1
ATOM 822 O O . ILE A 1 105 ? 12.948 8.898 -22.692 1.00 86.19 105 ILE A O 1
ATOM 826 N N . ASP A 1 106 ? 13.062 6.691 -22.222 1.00 85.06 106 ASP A N 1
ATOM 827 C CA . ASP A 1 106 ? 13.426 6.235 -23.566 1.00 85.06 106 ASP A CA 1
ATOM 828 C C . ASP A 1 106 ? 12.306 6.492 -24.585 1.00 85.06 106 ASP A C 1
ATOM 830 O O . ASP A 1 106 ? 12.552 7.062 -25.651 1.00 85.06 106 ASP A O 1
ATOM 834 N N . MET A 1 107 ? 11.058 6.148 -24.250 1.00 85.12 107 MET A N 1
ATOM 835 C CA . MET A 1 107 ? 9.899 6.323 -25.133 1.00 85.12 107 MET A CA 1
ATOM 836 C C . MET A 1 107 ? 9.583 7.795 -25.411 1.00 85.12 107 MET A C 1
ATOM 838 O O . MET A 1 107 ? 9.256 8.165 -26.539 1.00 85.12 107 MET A O 1
ATOM 842 N N . PHE A 1 108 ? 9.665 8.650 -24.389 1.00 85.44 108 PHE A N 1
ATOM 843 C CA . PHE A 1 108 ? 9.237 10.048 -24.480 1.00 85.44 108 PHE A CA 1
ATOM 844 C C . PHE A 1 108 ? 10.400 11.036 -24.551 1.00 85.44 108 PHE A C 1
ATOM 846 O O . PHE A 1 108 ? 10.197 12.231 -24.338 1.00 85.44 108 PHE A O 1
ATOM 853 N N . ARG A 1 109 ? 11.602 10.576 -24.919 1.00 81.88 109 ARG A N 1
ATOM 854 C CA . ARG A 1 109 ? 12.810 11.413 -25.015 1.00 81.88 109 ARG A CA 1
ATOM 855 C C . ARG A 1 109 ? 12.623 12.673 -25.867 1.00 81.88 109 ARG A C 1
ATOM 857 O O . ARG A 1 109 ? 13.191 13.713 -25.552 1.00 81.88 109 ARG A O 1
ATOM 864 N N . ASN A 1 110 ? 11.798 12.589 -26.912 1.00 84.12 110 ASN A N 1
ATOM 865 C CA . ASN A 1 110 ? 11.539 13.688 -27.849 1.00 84.12 110 ASN A CA 1
ATOM 866 C C . ASN A 1 110 ? 10.249 14.476 -27.540 1.00 84.12 110 ASN A C 1
ATOM 868 O O . ASN A 1 110 ? 9.953 15.461 -28.216 1.00 84.12 110 ASN A O 1
ATOM 872 N N . THR A 1 111 ? 9.467 14.058 -26.538 1.00 86.00 111 THR A N 1
ATOM 873 C CA . THR A 1 111 ? 8.185 14.688 -26.189 1.00 86.00 111 THR A CA 1
ATOM 874 C C . THR A 1 111 ? 8.345 15.544 -24.938 1.00 86.00 111 THR A C 1
ATOM 876 O O . THR A 1 111 ? 8.337 15.053 -23.808 1.00 86.00 111 THR A O 1
ATOM 879 N N . HIS A 1 112 ? 8.468 16.854 -25.139 1.00 80.44 112 HIS A N 1
ATOM 880 C CA . HIS A 1 112 ? 8.618 17.816 -24.051 1.00 80.44 112 HIS A CA 1
ATOM 881 C C . HIS A 1 112 ? 7.390 17.799 -23.121 1.00 80.44 112 HIS A C 1
ATOM 883 O O . HIS A 1 112 ? 6.248 17.792 -23.575 1.00 80.44 112 HIS A O 1
ATOM 889 N N . GLY A 1 113 ? 7.623 17.793 -21.805 1.00 84.94 113 GLY A N 1
ATOM 890 C CA . GLY A 1 113 ? 6.579 17.870 -20.773 1.00 84.94 113 GLY A CA 1
ATOM 891 C C . GLY A 1 113 ? 6.027 16.528 -20.275 1.00 84.94 113 GLY A C 1
ATOM 892 O O . GLY A 1 113 ? 5.597 16.453 -19.124 1.00 84.94 113 GLY A O 1
ATOM 893 N N . PHE A 1 114 ? 6.103 15.447 -21.062 1.00 88.12 114 PHE A N 1
ATOM 894 C CA . PHE A 1 114 ? 5.527 14.153 -20.662 1.00 88.12 114 PHE A CA 1
ATOM 895 C C . PHE A 1 114 ? 6.237 13.533 -19.448 1.00 88.12 114 PHE A C 1
ATOM 897 O O . PHE A 1 114 ? 5.590 13.042 -18.527 1.00 88.12 114 PHE A O 1
ATOM 904 N N . GLN A 1 115 ? 7.568 13.630 -19.397 1.00 86.25 115 GLN A N 1
ATOM 905 C CA . GLN A 1 115 ? 8.365 13.160 -18.257 1.00 86.25 115 GLN A CA 1
ATOM 906 C C . GLN A 1 115 ? 7.986 13.886 -16.953 1.00 86.25 115 GLN A C 1
ATOM 908 O O . GLN A 1 115 ? 7.886 13.265 -15.897 1.00 86.25 115 GLN A O 1
ATOM 913 N N . GLY A 1 116 ? 7.711 15.194 -17.033 1.00 89.06 116 GLY A N 1
ATOM 914 C CA . GLY A 1 116 ? 7.246 15.986 -15.893 1.00 89.06 116 GLY A CA 1
ATOM 915 C C . GLY A 1 116 ? 5.847 15.574 -15.433 1.00 89.06 116 GLY A C 1
ATOM 916 O O . GLY A 1 116 ? 5.621 15.405 -14.237 1.00 89.06 116 GLY A O 1
ATOM 917 N N . LEU A 1 117 ? 4.926 15.344 -16.377 1.00 91.31 117 LEU A N 1
ATOM 918 C CA . LEU A 1 117 ? 3.581 14.848 -16.075 1.00 91.31 117 LEU A CA 1
ATOM 919 C C . LEU A 1 117 ? 3.627 13.482 -15.376 1.00 91.31 117 LEU A C 1
ATOM 921 O O . LEU A 1 117 ? 2.946 13.281 -14.372 1.00 91.31 117 LEU A O 1
ATOM 925 N N . PHE A 1 118 ? 4.462 12.568 -15.876 1.00 89.75 118 PHE A N 1
ATOM 926 C CA . PHE A 1 118 ? 4.679 11.252 -15.278 1.00 89.75 118 PHE A CA 1
ATOM 927 C C . PHE A 1 118 ? 5.207 11.356 -13.842 1.00 89.75 118 PHE A C 1
ATOM 929 O O . PHE A 1 118 ? 4.667 10.724 -12.932 1.00 89.75 118 PHE A O 1
ATOM 936 N N . LEU A 1 119 ? 6.209 12.212 -13.622 1.00 90.88 119 LEU A N 1
ATOM 937 C CA . LEU A 1 119 ? 6.785 12.443 -12.302 1.00 90.88 119 LEU A CA 1
ATOM 938 C C . LEU A 1 119 ? 5.732 12.967 -11.311 1.00 90.88 119 LEU A C 1
ATOM 940 O O . LEU A 1 119 ? 5.592 12.432 -10.210 1.00 90.88 119 LEU A O 1
ATOM 944 N N . VAL A 1 120 ? 4.945 13.971 -11.714 1.00 94.06 120 VAL A N 1
ATOM 945 C CA . VAL A 1 120 ? 3.867 14.532 -10.882 1.00 94.06 120 VAL A CA 1
ATOM 946 C C . VAL A 1 120 ? 2.799 13.482 -10.568 1.00 94.06 120 VAL A C 1
ATOM 948 O O . VAL A 1 120 ? 2.347 13.397 -9.424 1.00 94.06 120 VAL A O 1
ATOM 951 N N . ALA A 1 121 ? 2.418 12.655 -11.545 1.00 92.19 121 ALA A N 1
ATOM 952 C CA . ALA A 1 121 ? 1.424 11.603 -11.355 1.00 92.19 121 ALA A CA 1
ATOM 953 C C . ALA A 1 121 ? 1.876 10.560 -10.318 1.00 92.19 121 ALA A C 1
ATOM 955 O O . ALA A 1 121 ? 1.110 10.226 -9.411 1.00 92.19 121 ALA A O 1
ATOM 956 N N . ILE A 1 122 ? 3.128 10.095 -10.394 1.00 91.62 122 ILE A N 1
ATOM 957 C CA . ILE A 1 122 ? 3.673 9.120 -9.437 1.00 91.62 122 ILE A CA 1
ATOM 958 C C . ILE A 1 122 ? 3.779 9.713 -8.034 1.00 91.62 122 ILE A C 1
ATOM 960 O O . ILE A 1 122 ? 3.372 9.063 -7.064 1.00 91.62 122 ILE A O 1
ATOM 964 N N . PHE A 1 123 ? 4.274 10.947 -7.903 1.00 93.38 123 PHE A N 1
ATOM 965 C CA . PHE A 1 123 ? 4.337 11.601 -6.597 1.00 93.38 123 PHE A CA 1
ATOM 966 C C . PHE A 1 123 ? 2.944 11.785 -5.997 1.00 93.38 123 PHE A C 1
ATOM 968 O O . PHE A 1 123 ? 2.749 11.486 -4.820 1.00 93.38 123 PHE A O 1
ATOM 975 N N . SER A 1 124 ? 1.959 12.200 -6.798 1.00 95.00 124 SER A N 1
ATOM 976 C CA . SER A 1 124 ? 0.568 12.336 -6.357 1.00 95.00 124 SER A CA 1
ATOM 977 C C . SER A 1 124 ? -0.020 11.001 -5.881 1.00 95.00 124 SER A C 1
ATOM 979 O O . SER A 1 124 ? -0.573 10.926 -4.779 1.00 95.00 124 SER A O 1
ATOM 981 N N . ALA A 1 125 ? 0.161 9.925 -6.654 1.00 91.19 125 ALA A N 1
ATOM 982 C CA . ALA A 1 125 ? -0.310 8.586 -6.294 1.00 91.19 125 ALA A CA 1
ATOM 983 C C . ALA A 1 125 ? 0.336 8.072 -4.993 1.00 91.19 125 ALA A C 1
ATOM 985 O O . ALA A 1 125 ? -0.349 7.547 -4.105 1.00 91.19 125 ALA A O 1
ATOM 986 N N . THR A 1 126 ? 1.646 8.287 -4.847 1.00 91.94 126 THR A N 1
ATOM 987 C CA . THR A 1 126 ? 2.415 7.898 -3.658 1.00 91.94 126 THR A CA 1
ATOM 988 C C . THR A 1 126 ? 1.961 8.680 -2.427 1.00 91.94 126 THR A C 1
ATOM 990 O O . THR A 1 126 ? 1.646 8.086 -1.396 1.00 91.94 126 THR A O 1
ATOM 993 N N . LEU A 1 127 ? 1.846 10.007 -2.535 1.00 93.12 127 LEU A N 1
ATOM 994 C CA . LEU A 1 127 ? 1.428 10.886 -1.439 1.00 93.12 127 LEU A CA 1
ATOM 995 C C . LEU A 1 127 ? -0.017 10.624 -0.994 1.00 93.12 127 LEU A C 1
ATOM 997 O O . LEU A 1 127 ? -0.302 10.667 0.202 1.00 93.12 127 LEU A O 1
ATOM 1001 N N . SER A 1 128 ? -0.922 10.300 -1.922 1.00 92.50 128 SER A N 1
ATOM 1002 C CA . SER A 1 128 ? -2.311 9.932 -1.605 1.00 92.50 128 SER A CA 1
ATOM 1003 C C . SER A 1 128 ? -2.387 8.660 -0.748 1.00 92.50 128 SER A C 1
ATOM 1005 O O . SER A 1 128 ? -3.092 8.601 0.271 1.00 92.50 128 SER A O 1
ATOM 1007 N N . SER A 1 129 ? -1.588 7.655 -1.112 1.00 90.12 129 SER A N 1
ATOM 1008 C CA . SER A 1 129 ? -1.468 6.405 -0.357 1.00 90.12 129 SER A CA 1
ATOM 1009 C C . SER A 1 129 ? -0.810 6.642 1.004 1.00 90.12 129 SER A C 1
ATOM 1011 O O . SER A 1 129 ? -1.317 6.183 2.029 1.00 90.12 129 SER A O 1
ATOM 1013 N N . PHE A 1 130 ? 0.262 7.436 1.036 1.00 92.38 130 PHE A N 1
ATOM 1014 C CA . PHE A 1 130 ? 0.984 7.779 2.259 1.00 92.38 130 PHE A CA 1
ATOM 1015 C C . PHE A 1 130 ? 0.116 8.569 3.250 1.00 92.38 130 PHE A C 1
ATOM 1017 O O . PHE A 1 130 ? 0.099 8.271 4.442 1.00 92.38 130 PHE A O 1
ATOM 1024 N N . SER A 1 131 ? -0.700 9.509 2.768 1.00 92.62 131 SER A N 1
ATOM 1025 C CA . SER A 1 131 ? -1.665 10.244 3.597 1.00 92.62 131 SER A CA 1
ATOM 1026 C C . SER A 1 131 ? -2.723 9.319 4.215 1.00 92.62 131 SER A C 1
ATOM 1028 O O . SER A 1 131 ? -3.036 9.423 5.406 1.00 92.62 131 SER A O 1
ATOM 1030 N N . SER A 1 132 ? -3.234 8.363 3.433 1.00 90.88 132 SER A N 1
ATOM 1031 C CA . SER A 1 132 ? -4.189 7.356 3.920 1.00 90.88 132 SER A CA 1
ATOM 1032 C C . SER A 1 132 ? -3.555 6.440 4.977 1.00 90.88 132 SER A C 1
ATOM 1034 O O . SER A 1 132 ? -4.209 6.074 5.952 1.00 90.88 132 SER A O 1
ATOM 1036 N N . PHE A 1 133 ? -2.270 6.109 4.822 1.00 90.19 133 PHE A N 1
ATOM 1037 C CA . PHE A 1 133 ? -1.505 5.347 5.809 1.00 90.19 133 PHE A CA 1
ATOM 1038 C C . PHE A 1 133 ? -1.336 6.116 7.130 1.00 90.19 133 PHE A C 1
ATOM 1040 O O . PHE A 1 133 ? -1.654 5.570 8.185 1.00 90.19 133 PHE A O 1
ATOM 1047 N N . LEU A 1 134 ? -0.904 7.382 7.084 1.00 93.50 134 LEU A N 1
ATOM 1048 C CA . LEU A 1 134 ? -0.706 8.208 8.285 1.00 93.50 134 LEU A CA 1
ATOM 1049 C C . LEU A 1 134 ? -2.016 8.468 9.040 1.00 93.50 134 LEU A C 1
ATOM 1051 O O . LEU A 1 134 ? -2.074 8.368 10.264 1.00 93.50 134 LEU A O 1
ATOM 1055 N N . SER A 1 135 ? -3.088 8.791 8.318 1.00 92.50 135 SER A N 1
ATOM 1056 C CA . SER A 1 135 ? -4.401 9.019 8.935 1.00 92.50 135 SER A CA 1
ATOM 1057 C C . SER A 1 135 ? -4.990 7.736 9.529 1.00 92.50 135 SER A C 1
ATOM 1059 O O . SER A 1 135 ? -5.522 7.763 10.641 1.00 92.50 135 SER A O 1
ATOM 1061 N N . GLY A 1 136 ? -4.835 6.601 8.839 1.00 90.94 136 GLY A N 1
ATOM 1062 C CA . GLY A 1 136 ? -5.233 5.293 9.352 1.00 90.94 136 GLY A CA 1
ATOM 1063 C C . GLY A 1 136 ? -4.446 4.880 10.599 1.00 90.94 136 GLY A C 1
ATOM 1064 O O . GLY A 1 136 ? -5.047 4.449 11.583 1.00 90.94 136 GLY A O 1
ATOM 1065 N N . SER A 1 137 ? -3.119 5.050 10.602 1.00 91.44 137 SER A N 1
ATOM 1066 C CA . SER A 1 137 ? -2.270 4.702 11.752 1.00 91.44 137 SER A CA 1
ATOM 1067 C C . SER A 1 137 ? -2.600 5.554 12.980 1.00 91.44 137 SER A C 1
ATOM 1069 O O . SER A 1 137 ? -2.751 5.023 14.083 1.00 91.44 137 SER A O 1
ATOM 1071 N N . ALA A 1 138 ? -2.810 6.859 12.784 1.00 93.12 138 ALA A N 1
ATOM 1072 C CA . ALA A 1 138 ? -3.205 7.772 13.845 1.00 93.12 138 ALA A CA 1
ATOM 1073 C C . ALA A 1 138 ? -4.540 7.377 14.483 1.00 93.12 138 ALA A C 1
ATOM 1075 O O . ALA A 1 138 ? -4.640 7.354 15.709 1.00 93.12 138 ALA A O 1
ATOM 1076 N N . LEU A 1 139 ? -5.537 6.998 13.677 1.00 91.69 139 LEU A N 1
ATOM 1077 C CA . LEU A 1 139 ? -6.829 6.556 14.196 1.00 91.69 139 LEU A CA 1
ATOM 1078 C C . LEU A 1 139 ? -6.713 5.267 15.020 1.00 91.69 139 LEU A C 1
ATOM 1080 O O . LEU A 1 139 ? -7.311 5.168 16.089 1.00 91.69 139 LEU A O 1
ATOM 1084 N N . VAL A 1 140 ? -5.933 4.290 14.551 1.00 90.50 140 VAL A N 1
ATOM 1085 C CA . VAL A 1 140 ? -5.741 3.013 15.262 1.00 90.50 140 VAL A CA 1
ATOM 1086 C C . VAL A 1 140 ? -5.043 3.219 16.605 1.00 90.50 140 VAL A C 1
ATOM 1088 O O . VAL A 1 140 ? -5.374 2.557 17.587 1.00 90.50 140 VAL A O 1
ATOM 1091 N N . MET A 1 141 ? -4.084 4.143 16.668 1.00 92.25 141 MET A N 1
ATOM 1092 C CA . MET A 1 141 ? -3.308 4.418 17.879 1.00 92.25 141 MET A CA 1
ATOM 1093 C C . MET A 1 141 ? -4.021 5.375 18.847 1.00 92.25 141 MET A C 1
ATOM 1095 O O . MET A 1 141 ? -3.736 5.343 20.048 1.00 92.25 141 MET A O 1
ATOM 1099 N N . LEU A 1 142 ? -4.968 6.189 18.367 1.00 92.62 142 LEU A N 1
ATOM 1100 C CA . LEU A 1 142 ? -5.665 7.204 19.160 1.00 92.62 142 LEU A CA 1
ATOM 1101 C C . LEU A 1 142 ? -6.250 6.665 20.482 1.00 92.62 142 LEU A C 1
ATOM 1103 O O . LEU A 1 142 ? -5.966 7.277 21.511 1.00 92.62 142 LEU A O 1
ATOM 1107 N N . PRO A 1 143 ? -6.983 5.531 20.544 1.00 90.56 143 PRO A N 1
ATOM 1108 C CA . PRO A 1 143 ? -7.550 5.038 21.803 1.00 90.56 143 PRO A CA 1
ATOM 1109 C C . PRO A 1 143 ? -6.488 4.698 22.856 1.00 90.56 143 PRO A C 1
ATOM 1111 O O . PRO A 1 143 ? -6.690 4.928 24.050 1.00 90.56 143 PRO A O 1
ATOM 1114 N N . THR A 1 144 ? -5.341 4.169 22.423 1.00 90.44 144 THR A N 1
ATOM 1115 C CA . THR A 1 144 ? -4.213 3.830 23.301 1.00 90.44 144 THR A CA 1
ATOM 1116 C C . THR A 1 144 ? -3.564 5.095 23.854 1.00 90.44 144 THR A C 1
ATOM 1118 O O . THR A 1 144 ? -3.360 5.219 25.062 1.00 90.44 144 THR A O 1
ATOM 1121 N N . PHE A 1 145 ? -3.307 6.076 22.988 1.00 88.12 145 PHE A N 1
ATOM 1122 C CA . PHE A 1 145 ? -2.709 7.350 23.384 1.00 88.12 145 PHE A CA 1
ATOM 1123 C C . PHE A 1 145 ? -3.665 8.206 24.219 1.00 88.12 145 PHE A C 1
ATOM 1125 O O . PHE A 1 145 ? -3.231 8.876 25.153 1.00 88.12 145 PHE A O 1
ATOM 1132 N N . ARG A 1 146 ? -4.974 8.145 23.957 1.00 88.31 146 ARG A N 1
ATOM 1133 C CA . ARG A 1 146 ? -5.979 8.861 24.747 1.00 88.31 146 ARG A CA 1
ATOM 1134 C C . ARG A 1 146 ? -6.039 8.346 26.182 1.00 88.31 146 ARG A C 1
ATOM 1136 O O . ARG A 1 146 ? -6.114 9.159 27.097 1.00 88.31 146 ARG A O 1
ATOM 1143 N N . LYS A 1 147 ? -5.929 7.027 26.390 1.00 87.06 147 LYS A N 1
ATOM 1144 C CA . LYS A 1 147 ? -5.803 6.440 27.736 1.00 87.06 147 LYS A CA 1
ATOM 1145 C C . LYS A 1 147 ? -4.535 6.915 28.446 1.00 87.06 147 LYS A C 1
ATOM 1147 O O . LYS A 1 147 ? -4.598 7.266 29.619 1.00 87.06 147 LYS A O 1
ATOM 1152 N N . LEU A 1 148 ? -3.408 6.985 27.736 1.00 83.56 148 LEU A N 1
ATOM 1153 C CA . LEU A 1 148 ? -2.137 7.458 28.296 1.00 83.56 148 LEU A CA 1
ATOM 1154 C C . LEU A 1 148 ? -2.181 8.948 28.682 1.00 83.56 148 LEU A C 1
ATOM 1156 O O . LEU A 1 148 ? -1.654 9.345 29.717 1.00 83.56 148 LEU A O 1
ATOM 1160 N N . PHE A 1 149 ? -2.856 9.772 27.879 1.00 79.75 149 PHE A N 1
ATOM 1161 C CA . PHE A 1 149 ? -3.020 11.209 28.108 1.00 79.75 149 PHE A CA 1
ATOM 1162 C C . PHE A 1 149 ? -4.342 11.576 28.790 1.00 79.75 149 PHE A C 1
ATOM 1164 O O . PHE A 1 149 ? -4.766 12.729 28.713 1.00 79.75 149 PHE A O 1
ATOM 1171 N N . SER A 1 150 ? -4.976 10.637 29.499 1.00 75.56 150 SER A N 1
ATOM 1172 C CA . SER A 1 150 ? -6.288 10.855 30.128 1.00 75.56 150 SER A CA 1
ATOM 1173 C C . SER A 1 150 ? -6.300 12.021 31.126 1.00 75.56 150 SER A C 1
ATOM 1175 O O . SER A 1 150 ? -7.353 12.595 31.377 1.00 75.56 150 SER A O 1
ATOM 1177 N N . SER A 1 151 ? -5.138 12.396 31.671 1.00 72.31 151 SER A N 1
ATOM 1178 C CA . SER A 1 151 ? -4.980 13.527 32.594 1.00 72.31 151 SER A CA 1
ATOM 1179 C C . SER A 1 151 ? -4.859 14.895 31.902 1.00 72.31 151 SER A C 1
ATOM 1181 O O . SER A 1 151 ? -4.854 15.913 32.592 1.00 72.31 151 SER A O 1
ATOM 1183 N N . LYS A 1 152 ? -4.714 14.958 30.570 1.00 76.31 152 LYS A N 1
ATOM 1184 C CA . LYS A 1 152 ? -4.536 16.216 29.828 1.00 76.31 152 LYS A CA 1
ATOM 1185 C C . LYS A 1 152 ? -5.754 16.519 28.943 1.00 76.31 152 LYS A C 1
ATOM 1187 O O . LYS A 1 152 ? -6.215 15.669 28.177 1.00 76.31 152 LYS A O 1
ATOM 1192 N N . ASN A 1 153 ? -6.212 17.774 28.970 1.00 80.50 153 ASN A N 1
ATOM 1193 C CA . ASN A 1 153 ? -7.249 18.315 28.076 1.00 80.50 153 ASN A CA 1
ATOM 1194 C C . ASN A 1 153 ? -6.698 18.602 26.666 1.00 80.50 153 ASN A C 1
ATOM 1196 O O . ASN A 1 153 ? -6.760 19.722 26.168 1.00 80.50 153 ASN A O 1
ATOM 1200 N N . ILE A 1 154 ? -6.104 17.594 26.030 1.00 86.69 154 ILE A N 1
ATOM 1201 C CA . ILE A 1 154 ? -5.641 17.673 24.641 1.00 86.69 154 ILE A CA 1
ATOM 1202 C C . ILE A 1 154 ? -6.768 17.168 23.737 1.00 86.69 154 ILE A C 1
ATOM 1204 O O . ILE A 1 154 ? -7.392 16.154 24.044 1.00 86.69 154 ILE A O 1
ATOM 1208 N N . SER A 1 155 ? -7.018 17.862 22.624 1.00 91.38 155 SER A N 1
ATOM 1209 C CA . SER A 1 155 ? -7.989 17.425 21.620 1.00 91.38 155 SER A CA 1
ATOM 1210 C C . SER A 1 155 ? -7.501 16.194 20.850 1.00 91.38 155 SER A C 1
ATOM 1212 O O . SER A 1 155 ? -6.310 16.055 20.555 1.00 91.38 155 SER A O 1
ATOM 1214 N N . ASP A 1 156 ? -8.432 15.330 20.448 1.00 90.75 156 ASP A N 1
ATOM 1215 C CA . ASP A 1 156 ? -8.120 14.114 19.686 1.00 90.75 156 ASP A CA 1
ATOM 1216 C C . ASP A 1 156 ? -7.411 14.429 18.360 1.00 90.75 156 ASP A C 1
ATOM 1218 O O . ASP A 1 156 ? -6.482 13.732 17.961 1.00 90.75 156 ASP A O 1
ATOM 1222 N N . VAL A 1 157 ? -7.767 15.548 17.718 1.00 92.00 157 VAL A N 1
ATOM 1223 C CA . VAL A 1 157 ? -7.112 16.030 16.490 1.00 92.00 157 VAL A CA 1
ATOM 1224 C C . VAL A 1 157 ? -5.630 16.332 16.727 1.00 92.00 157 VAL A C 1
ATOM 1226 O O . VAL A 1 157 ? -4.791 15.987 15.895 1.00 92.00 157 VAL A O 1
ATOM 1229 N N . SER A 1 158 ? -5.288 16.950 17.859 1.00 91.81 158 SER A N 1
ATOM 1230 C CA . SER A 1 158 ? -3.896 17.248 18.206 1.00 91.81 158 SER A CA 1
ATOM 1231 C C . SER A 1 158 ? -3.105 15.974 18.493 1.00 91.81 158 SER A C 1
ATOM 1233 O O . SER A 1 158 ? -1.970 15.854 18.037 1.00 91.81 158 SER A O 1
ATOM 1235 N N . ILE A 1 159 ? -3.713 14.994 19.172 1.00 92.38 159 ILE A N 1
ATOM 1236 C CA . ILE A 1 159 ? -3.097 13.678 19.403 1.00 92.38 159 ILE A CA 1
ATOM 1237 C C . ILE A 1 159 ? -2.830 12.980 18.064 1.00 92.38 159 ILE A C 1
ATOM 1239 O O . ILE A 1 159 ? -1.706 12.548 17.815 1.00 92.38 159 ILE A O 1
ATOM 1243 N N . CYS A 1 160 ? -3.817 12.944 17.165 1.00 93.38 160 CYS A N 1
ATOM 1244 C CA . CYS A 1 160 ? -3.649 12.368 15.833 1.00 93.38 160 CYS A CA 1
ATOM 1245 C C . CYS A 1 160 ? -2.534 13.059 15.039 1.00 93.38 160 CYS A C 1
ATOM 1247 O O . CYS A 1 160 ? -1.725 12.373 14.426 1.00 93.38 160 CYS A O 1
ATOM 1249 N N . ARG A 1 161 ? -2.433 14.397 15.073 1.00 94.12 161 ARG A N 1
ATOM 1250 C CA . ARG A 1 161 ? -1.344 15.134 14.401 1.00 94.12 161 ARG A CA 1
ATOM 1251 C C . ARG A 1 161 ? 0.035 14.744 14.924 1.00 94.12 161 ARG A C 1
ATOM 1253 O O . ARG A 1 161 ? 0.940 14.539 14.122 1.00 94.12 161 ARG A O 1
ATOM 1260 N N . ILE A 1 162 ? 0.185 14.596 16.240 1.00 93.38 162 ILE A N 1
ATOM 1261 C CA . ILE A 1 162 ? 1.445 14.152 16.852 1.00 93.38 162 ILE A CA 1
ATOM 1262 C C . ILE A 1 162 ? 1.785 12.725 16.404 1.00 93.38 162 ILE A C 1
ATOM 1264 O O . ILE A 1 162 ? 2.921 12.463 16.014 1.00 93.38 162 ILE A O 1
ATOM 1268 N N . ILE A 1 163 ? 0.803 11.817 16.397 1.00 94.44 163 ILE A N 1
ATOM 1269 C CA . ILE A 1 163 ? 1.008 10.435 15.940 1.00 94.44 163 ILE A CA 1
ATOM 1270 C C . ILE A 1 163 ? 1.382 10.400 14.451 1.00 94.44 163 ILE A C 1
ATOM 1272 O O . ILE A 1 163 ? 2.310 9.686 14.079 1.00 94.44 163 ILE A O 1
ATOM 1276 N N . MET A 1 164 ? 0.720 11.190 13.600 1.00 95.31 164 MET A N 1
ATOM 1277 C CA . MET A 1 164 ? 1.048 11.288 12.171 1.00 95.31 164 MET A CA 1
ATOM 1278 C C . MET A 1 164 ? 2.473 11.799 11.945 1.00 95.31 164 MET A C 1
ATOM 1280 O O . MET A 1 164 ? 3.192 11.246 11.120 1.00 95.31 164 MET A O 1
ATOM 1284 N N . LEU A 1 165 ? 2.910 12.818 12.692 1.00 95.69 165 LEU A N 1
ATOM 1285 C CA . LEU A 1 165 ? 4.283 13.320 12.601 1.00 95.69 165 LEU A CA 1
ATOM 1286 C C . LEU A 1 165 ? 5.298 12.249 13.009 1.00 95.69 165 LEU A C 1
ATOM 1288 O O . LEU A 1 165 ? 6.261 12.006 12.287 1.00 95.69 165 LEU A O 1
ATOM 1292 N N . PHE A 1 166 ? 5.062 11.574 14.134 1.00 94.88 166 PHE A N 1
ATOM 1293 C CA . PHE A 1 166 ? 5.957 10.530 14.627 1.00 94.88 166 PHE A CA 1
ATOM 1294 C C . PHE A 1 166 ? 6.037 9.332 13.672 1.00 94.88 166 PHE A C 1
ATOM 1296 O O . PHE A 1 166 ? 7.129 8.902 13.305 1.00 94.88 166 PHE A O 1
ATOM 1303 N N . THR A 1 167 ? 4.887 8.821 13.228 1.00 94.69 167 THR A N 1
ATOM 1304 C CA . THR A 1 167 ? 4.823 7.707 12.270 1.00 94.69 167 THR A CA 1
ATOM 1305 C C . THR A 1 167 ? 5.449 8.085 10.930 1.00 94.69 167 THR A C 1
ATOM 1307 O O . THR A 1 167 ? 6.209 7.289 10.389 1.00 94.69 167 THR A O 1
ATOM 1310 N N . GLY A 1 168 ? 5.228 9.310 10.444 1.00 95.50 168 GLY A N 1
ATOM 1311 C CA . GLY A 1 168 ? 5.866 9.835 9.238 1.00 95.50 168 GLY A CA 1
ATOM 1312 C C . GLY A 1 168 ? 7.391 9.851 9.336 1.00 95.50 168 GLY A C 1
ATOM 1313 O O . GLY A 1 168 ? 8.058 9.277 8.475 1.00 95.50 168 GLY A O 1
ATOM 1314 N N . ILE A 1 169 ? 7.943 10.425 10.412 1.00 95.75 169 ILE A N 1
ATOM 1315 C CA . ILE A 1 169 ? 9.396 10.454 10.654 1.00 95.75 169 ILE A CA 1
ATOM 1316 C C . ILE A 1 169 ? 9.961 9.032 10.689 1.00 95.75 169 ILE A C 1
ATOM 1318 O O . ILE A 1 169 ? 10.917 8.749 9.972 1.00 95.75 169 ILE A O 1
ATOM 1322 N N . LEU A 1 170 ? 9.337 8.124 11.447 1.00 94.94 170 LEU A N 1
ATOM 1323 C CA . LEU A 1 170 ? 9.772 6.728 11.519 1.00 94.94 170 LEU A CA 1
ATOM 1324 C C . LEU A 1 170 ? 9.780 6.047 10.147 1.00 94.94 170 LEU A C 1
ATOM 1326 O O . LEU A 1 170 ? 10.757 5.383 9.804 1.00 94.94 170 LEU A O 1
ATOM 1330 N N . THR A 1 171 ? 8.723 6.222 9.349 1.00 92.81 171 THR A N 1
ATOM 1331 C CA . THR A 1 171 ? 8.666 5.627 8.007 1.00 92.81 171 THR A CA 1
ATOM 1332 C C . THR A 1 171 ? 9.712 6.205 7.061 1.00 92.81 171 THR A C 1
ATOM 1334 O O . THR A 1 171 ? 10.328 5.444 6.318 1.00 92.81 171 THR A O 1
ATOM 1337 N N . CYS A 1 172 ? 9.984 7.512 7.118 1.00 92.38 172 CYS A N 1
ATOM 1338 C CA . CYS A 1 172 ? 11.045 8.129 6.324 1.00 92.38 172 CYS A CA 1
ATOM 1339 C C . CYS A 1 172 ? 12.428 7.615 6.742 1.00 92.38 172 CYS A C 1
ATOM 1341 O O . CYS A 1 172 ? 13.231 7.254 5.884 1.00 92.38 172 CYS A O 1
ATOM 1343 N N . SER A 1 173 ? 12.700 7.521 8.047 1.00 92.62 173 SER A N 1
ATOM 1344 C CA . SER A 1 173 ? 13.958 6.970 8.562 1.00 92.62 173 SER A CA 1
ATOM 1345 C C . SER A 1 173 ? 14.164 5.517 8.129 1.00 92.62 173 SER A C 1
ATOM 1347 O O . SER A 1 173 ? 15.251 5.165 7.673 1.00 92.62 173 SER A O 1
ATOM 1349 N N . LEU A 1 174 ? 13.117 4.688 8.209 1.00 89.56 174 LEU A N 1
ATOM 1350 C CA . LEU A 1 174 ? 13.174 3.301 7.750 1.00 89.56 174 LEU A CA 1
ATOM 1351 C C . LEU A 1 174 ? 13.394 3.220 6.233 1.00 89.56 174 LEU A C 1
ATOM 1353 O O . LEU A 1 174 ? 14.231 2.445 5.784 1.00 89.56 174 LEU A O 1
ATOM 1357 N N . SER A 1 175 ? 12.712 4.061 5.450 1.00 89.06 175 SER A N 1
ATOM 1358 C CA . SER A 1 175 ? 12.891 4.122 3.995 1.00 89.06 175 SER A CA 1
ATOM 1359 C C . SER A 1 175 ? 14.328 4.465 3.601 1.00 89.06 175 SER A C 1
ATOM 1361 O O . SER A 1 175 ? 14.851 3.878 2.656 1.00 89.06 175 SER A O 1
ATOM 1363 N N . ILE A 1 176 ? 14.981 5.386 4.319 1.00 88.94 176 ILE A N 1
ATOM 1364 C CA . ILE A 1 176 ? 16.396 5.715 4.092 1.00 88.94 176 ILE A CA 1
ATOM 1365 C C . ILE A 1 176 ? 17.272 4.501 4.418 1.00 88.94 176 ILE A C 1
ATOM 1367 O O . ILE A 1 176 ? 18.134 4.143 3.618 1.00 88.94 176 ILE A O 1
ATOM 1371 N N . GLY A 1 177 ? 17.017 3.824 5.541 1.00 85.50 177 GLY A N 1
ATOM 1372 C CA . GLY A 1 177 ? 17.746 2.610 5.923 1.00 85.50 177 GLY A CA 1
ATOM 1373 C C . GLY A 1 177 ? 17.575 1.449 4.939 1.00 85.50 177 GLY A C 1
ATOM 1374 O O . GLY A 1 177 ? 18.477 0.636 4.789 1.00 85.50 177 GLY A O 1
ATOM 1375 N N . MET A 1 178 ? 16.446 1.390 4.229 1.00 82.44 178 MET A N 1
ATOM 1376 C CA . MET A 1 178 ? 16.175 0.354 3.231 1.00 82.44 178 MET A CA 1
ATOM 1377 C C . MET A 1 178 ? 16.774 0.645 1.852 1.00 82.44 178 MET A C 1
ATOM 1379 O O . MET A 1 178 ? 16.798 -0.255 1.016 1.00 82.44 178 MET A O 1
ATOM 1383 N N . SER A 1 179 ? 17.276 1.860 1.608 1.00 78.75 179 SER A N 1
ATOM 1384 C CA . SER A 1 179 ? 17.827 2.262 0.303 1.00 78.75 179 SER A CA 1
ATOM 1385 C C . SER A 1 179 ? 19.057 1.454 -0.137 1.00 78.75 179 SER A C 1
ATOM 1387 O O . SER A 1 179 ? 19.366 1.406 -1.326 1.00 78.75 179 SER A O 1
ATOM 1389 N N . THR A 1 180 ? 19.737 0.801 0.808 1.00 76.94 180 THR A N 1
ATOM 1390 C CA . THR A 1 180 ? 20.937 -0.015 0.582 1.00 76.94 180 THR A CA 1
ATOM 1391 C C . THR A 1 180 ? 20.646 -1.511 0.453 1.00 76.94 180 THR A C 1
ATOM 1393 O O . THR A 1 180 ? 21.573 -2.291 0.236 1.00 76.94 180 THR A O 1
ATOM 1396 N N . ASN A 1 181 ? 19.384 -1.939 0.578 1.00 74.94 181 ASN A N 1
ATOM 1397 C CA . ASN A 1 181 ? 19.039 -3.355 0.489 1.00 74.94 181 ASN A CA 1
ATOM 1398 C C . ASN A 1 181 ? 19.144 -3.867 -0.960 1.00 74.94 181 ASN A C 1
ATOM 1400 O O . ASN A 1 181 ? 18.624 -3.224 -1.871 1.00 74.94 181 ASN A O 1
ATOM 1404 N N . PRO A 1 182 ? 19.745 -5.052 -1.184 1.00 63.53 182 PRO A N 1
ATOM 1405 C CA . PRO A 1 182 ? 19.893 -5.634 -2.520 1.00 63.53 182 PRO A CA 1
ATOM 1406 C C . PRO A 1 182 ? 18.613 -6.304 -3.053 1.00 63.53 182 PRO A C 1
ATOM 1408 O O . PRO A 1 182 ? 18.573 -6.714 -4.210 1.00 63.53 182 PRO A O 1
ATOM 1411 N N . GLY A 1 183 ? 17.577 -6.462 -2.221 1.00 70.75 183 GLY A N 1
ATOM 1412 C CA . GLY A 1 183 ? 16.300 -7.059 -2.620 1.00 70.75 183 GLY A CA 1
ATOM 1413 C C . GLY A 1 183 ? 15.432 -6.110 -3.450 1.00 70.75 183 GLY A C 1
ATOM 1414 O O . GLY A 1 183 ? 15.541 -4.892 -3.333 1.00 70.75 183 GLY A O 1
ATOM 1415 N N . THR A 1 184 ? 14.523 -6.666 -4.254 1.00 74.50 184 THR A N 1
ATOM 1416 C CA . THR A 1 184 ? 13.531 -5.867 -4.989 1.00 74.50 184 THR A CA 1
ATOM 1417 C C . THR A 1 184 ? 12.506 -5.268 -4.028 1.00 74.50 184 THR A C 1
ATOM 1419 O O . THR A 1 184 ? 12.033 -5.946 -3.105 1.00 74.50 184 THR A O 1
ATOM 1422 N N . LEU A 1 185 ? 12.110 -4.011 -4.255 1.00 80.44 185 LEU A N 1
ATOM 1423 C CA . LEU A 1 185 ? 11.105 -3.347 -3.413 1.00 80.44 185 LEU A CA 1
ATOM 1424 C C . LEU A 1 185 ? 9.787 -4.128 -3.407 1.00 80.44 185 LEU A C 1
ATOM 1426 O O . LEU A 1 185 ? 9.175 -4.309 -2.354 1.00 80.44 185 LEU A O 1
ATOM 1430 N N . LEU A 1 186 ? 9.386 -4.662 -4.564 1.00 77.31 186 LEU A N 1
ATOM 1431 C CA . LEU A 1 186 ? 8.184 -5.483 -4.696 1.00 77.31 186 LEU A CA 1
ATOM 1432 C C . LEU A 1 186 ? 8.240 -6.760 -3.838 1.00 77.31 186 LEU A C 1
ATOM 1434 O O . LEU A 1 186 ? 7.255 -7.108 -3.185 1.00 77.31 186 LEU A O 1
ATOM 1438 N N . GLY A 1 187 ? 9.389 -7.440 -3.796 1.00 75.31 187 GLY A N 1
ATOM 1439 C CA . GLY A 1 187 ? 9.574 -8.626 -2.961 1.00 75.31 187 GLY A CA 1
ATOM 1440 C C . GLY A 1 187 ? 9.440 -8.298 -1.475 1.00 75.31 187 GLY A C 1
ATOM 1441 O O . GLY A 1 187 ? 8.719 -8.981 -0.747 1.00 75.31 187 GLY A O 1
ATOM 1442 N N . ILE A 1 188 ? 10.059 -7.200 -1.035 1.00 79.81 188 ILE A N 1
ATOM 1443 C CA . ILE A 1 188 ? 9.972 -6.738 0.355 1.00 79.81 188 ILE A CA 1
ATOM 1444 C C . ILE A 1 188 ? 8.531 -6.350 0.722 1.00 79.81 188 ILE A C 1
ATOM 1446 O O . ILE A 1 188 ? 8.052 -6.703 1.805 1.00 79.81 188 ILE A O 1
ATOM 1450 N N . LEU A 1 189 ? 7.813 -5.676 -0.184 1.00 80.38 189 LEU A N 1
ATOM 1451 C CA . LEU A 1 189 ? 6.404 -5.320 -0.007 1.00 80.38 189 LEU A CA 1
ATOM 1452 C C . LEU A 1 189 ? 5.528 -6.559 0.178 1.00 80.38 189 LEU A C 1
ATOM 1454 O O . LEU A 1 189 ? 4.708 -6.589 1.100 1.00 80.38 189 LEU A O 1
ATOM 1458 N N . PHE A 1 190 ? 5.709 -7.589 -0.652 1.00 76.31 190 PHE A N 1
ATOM 1459 C CA . PHE A 1 190 ? 4.944 -8.825 -0.519 1.00 76.31 190 PHE A CA 1
ATOM 1460 C C . PHE A 1 190 ? 5.266 -9.549 0.778 1.00 76.31 190 PHE A C 1
ATOM 1462 O O . PHE A 1 190 ? 4.335 -9.827 1.527 1.00 76.31 190 PHE A O 1
ATOM 1469 N N . MET A 1 191 ? 6.546 -9.761 1.092 1.00 75.00 191 MET A N 1
ATOM 1470 C CA . MET A 1 191 ? 6.964 -10.430 2.329 1.00 75.00 191 MET A CA 1
ATOM 1471 C C . MET A 1 191 ? 6.408 -9.733 3.573 1.00 75.00 191 MET A C 1
ATOM 1473 O O . MET A 1 191 ? 5.869 -10.374 4.474 1.00 75.00 191 MET A O 1
ATOM 1477 N N . THR A 1 192 ? 6.487 -8.403 3.616 1.00 76.06 192 THR A N 1
ATOM 1478 C CA . THR A 1 192 ? 5.988 -7.620 4.753 1.00 76.06 192 THR A CA 1
ATOM 1479 C C . THR A 1 192 ? 4.466 -7.716 4.860 1.00 76.06 192 THR A C 1
ATOM 1481 O O . THR A 1 192 ? 3.925 -7.928 5.946 1.00 76.06 192 THR A O 1
ATOM 1484 N N . THR A 1 193 ? 3.764 -7.609 3.729 1.00 74.31 193 THR A N 1
ATOM 1485 C CA . THR A 1 193 ? 2.296 -7.647 3.682 1.00 74.31 193 THR A CA 1
ATOM 1486 C C . THR A 1 193 ? 1.751 -9.032 4.023 1.00 74.31 193 THR A C 1
ATOM 1488 O O . THR A 1 193 ? 0.761 -9.132 4.742 1.00 74.31 193 THR A O 1
ATOM 1491 N N . THR A 1 194 ? 2.387 -10.110 3.559 1.00 72.31 194 THR A N 1
ATOM 1492 C CA . THR A 1 194 ? 1.966 -11.480 3.878 1.00 72.31 194 THR A CA 1
ATOM 1493 C C . THR A 1 194 ? 2.257 -11.818 5.332 1.00 72.31 194 THR A C 1
ATOM 1495 O O . THR A 1 194 ? 1.367 -12.310 6.022 1.00 72.31 194 THR A O 1
ATOM 1498 N N . ASN A 1 195 ? 3.456 -11.501 5.829 1.00 74.19 195 ASN A N 1
ATOM 1499 C CA . ASN A 1 195 ? 3.871 -11.885 7.179 1.00 74.19 195 ASN A CA 1
ATOM 1500 C C . ASN A 1 195 ? 3.103 -11.127 8.266 1.00 74.19 195 ASN A C 1
ATOM 1502 O O . ASN A 1 195 ? 2.750 -11.714 9.285 1.00 74.19 195 ASN A O 1
ATOM 1506 N N . LEU A 1 196 ? 2.812 -9.839 8.055 1.00 75.31 196 LEU A N 1
ATOM 1507 C CA . LEU A 1 196 ? 2.041 -9.038 9.012 1.00 75.31 196 LEU A CA 1
ATOM 1508 C C . LEU A 1 196 ? 0.527 -9.134 8.777 1.00 75.31 196 LEU A C 1
ATOM 1510 O O . LEU A 1 196 ? -0.250 -9.088 9.731 1.00 75.31 196 LEU A O 1
ATOM 1514 N N . GLY A 1 197 ? 0.094 -9.280 7.523 1.00 75.44 197 GLY A N 1
ATOM 1515 C CA . GLY A 1 197 ? -1.320 -9.345 7.160 1.00 75.44 197 GLY A CA 1
ATOM 1516 C C . GLY A 1 197 ? -1.975 -10.688 7.475 1.00 75.44 197 GLY A C 1
ATOM 1517 O O . GLY A 1 197 ? -3.128 -10.708 7.907 1.00 75.44 197 GLY A O 1
ATOM 1518 N N . ALA A 1 198 ? -1.259 -11.808 7.322 1.00 76.12 198 ALA A N 1
ATOM 1519 C CA . ALA A 1 198 ? -1.830 -13.137 7.552 1.00 76.12 198 ALA A CA 1
ATOM 1520 C C . ALA A 1 198 ? -2.288 -13.368 9.010 1.00 76.12 198 ALA A C 1
ATOM 1522 O O . ALA A 1 198 ? -3.421 -13.823 9.190 1.00 76.12 198 ALA A O 1
ATOM 1523 N N . PRO A 1 199 ? -1.515 -13.007 10.060 1.00 80.81 199 PRO A N 1
ATOM 1524 C CA . PRO A 1 199 ? -1.979 -13.111 11.445 1.00 80.81 199 PRO A CA 1
ATOM 1525 C C . PRO A 1 199 ? -3.201 -12.233 11.718 1.00 80.81 199 PRO A C 1
ATOM 1527 O O . PRO A 1 199 ? -4.165 -12.684 12.338 1.00 80.81 199 PRO A O 1
ATOM 1530 N N . TYR A 1 200 ? -3.200 -10.995 11.214 1.00 78.12 200 TYR A N 1
ATOM 1531 C CA . TYR A 1 200 ? -4.331 -10.080 11.366 1.00 78.12 200 TYR A CA 1
ATOM 1532 C C . TYR A 1 200 ? -5.608 -10.665 10.747 1.00 78.12 200 TYR A C 1
ATOM 1534 O O . TYR A 1 200 ? -6.645 -10.740 11.408 1.00 78.12 200 TYR A O 1
ATOM 1542 N N . PHE A 1 201 ? -5.512 -11.174 9.518 1.00 76.88 201 PHE A N 1
ATOM 1543 C CA . PHE A 1 201 ? -6.623 -11.832 8.840 1.00 76.88 201 PHE A CA 1
ATOM 1544 C C . PHE A 1 201 ? -7.104 -13.090 9.576 1.00 76.88 201 PHE A C 1
ATOM 1546 O O . PHE A 1 201 ? -8.304 -13.250 9.810 1.00 76.88 201 PHE A O 1
ATOM 1553 N N . GLY A 1 202 ? -6.178 -13.950 10.006 1.00 79.56 202 GLY A N 1
ATOM 1554 C CA . GLY A 1 202 ? -6.497 -15.157 10.769 1.00 79.56 202 GLY A CA 1
ATOM 1555 C C . GLY A 1 202 ? -7.240 -14.847 12.071 1.00 79.56 202 GLY A C 1
ATOM 1556 O O . GLY A 1 202 ? -8.192 -15.543 12.422 1.00 79.56 202 GLY A O 1
ATOM 1557 N N . THR A 1 203 ? -6.879 -13.750 12.742 1.00 82.94 203 THR A N 1
ATOM 1558 C CA . THR A 1 203 ? -7.557 -13.265 13.955 1.00 82.94 203 THR A CA 1
ATOM 1559 C C . THR A 1 203 ? -9.020 -12.907 13.673 1.00 82.94 203 THR A C 1
ATOM 1561 O O . THR A 1 203 ? -9.915 -13.325 14.409 1.00 82.94 203 THR A O 1
ATOM 1564 N N . VAL A 1 204 ? -9.272 -12.155 12.596 1.00 81.25 204 VAL A N 1
ATOM 1565 C CA . VAL A 1 204 ? -10.623 -11.726 12.205 1.00 81.25 204 VAL A CA 1
ATOM 1566 C C . VAL A 1 204 ? -11.486 -12.926 11.822 1.00 81.25 204 VAL A C 1
ATOM 1568 O O . VAL A 1 204 ? -12.594 -13.062 12.338 1.00 81.25 204 VAL A O 1
ATOM 1571 N N . LEU A 1 205 ? -10.971 -13.836 10.989 1.00 83.06 205 LEU A N 1
ATOM 1572 C CA . LEU A 1 205 ? -11.698 -15.052 10.613 1.00 83.06 205 LEU A CA 1
ATOM 1573 C C . LEU A 1 205 ? -12.039 -15.921 11.822 1.00 83.06 205 LEU A C 1
ATOM 1575 O O . LEU A 1 205 ? -13.164 -16.404 11.934 1.00 83.06 205 LEU A O 1
ATOM 1579 N N . THR A 1 206 ? -11.084 -16.097 12.737 1.00 84.69 206 THR A N 1
ATOM 1580 C CA . THR A 1 206 ? -11.299 -16.869 13.965 1.00 84.69 206 THR A CA 1
ATOM 1581 C C . THR A 1 206 ? -12.411 -16.237 14.802 1.00 84.69 206 THR A C 1
ATOM 1583 O O . THR A 1 206 ? -13.298 -16.943 15.270 1.00 84.69 206 THR A O 1
ATOM 1586 N N . GLY A 1 207 ? -12.434 -14.906 14.919 1.00 82.50 207 GLY A N 1
ATOM 1587 C CA . GLY A 1 207 ? -13.507 -14.189 15.612 1.00 82.50 207 GLY A CA 1
ATOM 1588 C C . GLY A 1 207 ? -14.883 -14.317 14.946 1.00 82.50 207 GLY A C 1
ATOM 1589 O O . GLY A 1 207 ? -15.892 -14.309 15.645 1.00 82.50 207 GLY A O 1
ATOM 1590 N N . MET A 1 208 ? -14.938 -14.456 13.617 1.00 83.56 208 MET A N 1
ATOM 1591 C CA . MET A 1 208 ? -16.195 -14.596 12.869 1.00 83.56 208 MET A CA 1
ATOM 1592 C C . MET A 1 208 ? -16.747 -16.027 12.868 1.00 83.56 208 MET A C 1
ATOM 1594 O O . MET A 1 208 ? -17.953 -16.212 13.003 1.00 83.56 208 MET A O 1
ATOM 1598 N N . PHE A 1 209 ? -15.885 -17.032 12.692 1.00 85.56 209 PHE A N 1
ATOM 1599 C CA . PHE A 1 209 ? -16.304 -18.414 12.420 1.00 85.56 209 PHE A CA 1
ATOM 1600 C C . PHE A 1 209 ? -16.008 -19.399 13.555 1.00 85.56 209 PHE A C 1
ATOM 1602 O O . PHE A 1 209 ? -16.590 -20.481 13.584 1.00 85.56 209 PHE A O 1
ATOM 1609 N N . ALA A 1 210 ? -15.137 -19.046 14.502 1.00 84.88 210 ALA A N 1
ATOM 1610 C CA . ALA A 1 210 ? -14.728 -19.917 15.600 1.00 84.88 210 ALA A CA 1
ATOM 1611 C C . ALA A 1 210 ? -14.999 -19.255 16.968 1.00 84.88 210 ALA A C 1
ATOM 1613 O O . ALA A 1 210 ? -14.064 -18.932 17.707 1.00 84.88 210 ALA A O 1
ATOM 1614 N N . PRO A 1 211 ? -16.281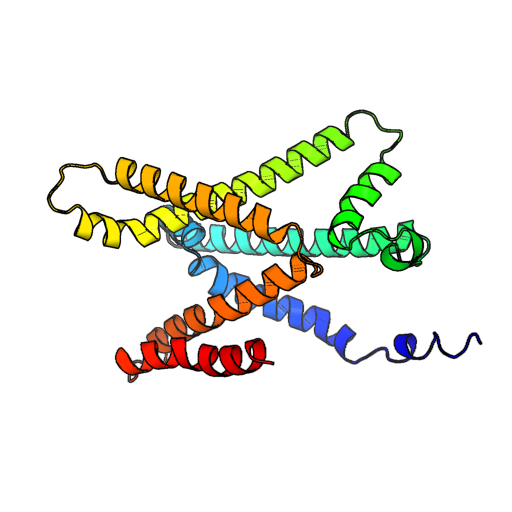 -19.083 17.358 1.00 80.88 211 PRO A N 1
ATOM 1615 C CA . PRO A 1 211 ? -16.663 -18.410 18.607 1.00 80.88 211 PRO A CA 1
ATOM 1616 C C . PRO A 1 211 ? -16.191 -19.147 19.874 1.00 80.88 211 PRO A C 1
ATOM 1618 O O . PRO A 1 211 ? -16.243 -18.596 20.970 1.00 80.88 211 PRO A O 1
ATOM 1621 N N . PHE A 1 212 ? -15.719 -20.389 19.736 1.00 83.56 212 PHE A N 1
ATOM 1622 C CA . PHE A 1 212 ? -15.174 -21.215 20.814 1.00 83.56 212 PHE A CA 1
ATOM 1623 C C . PHE A 1 212 ? -13.707 -20.896 21.161 1.00 83.56 212 PHE A C 1
ATOM 1625 O O . PHE A 1 212 ? -13.184 -21.422 22.145 1.00 83.56 212 PHE A O 1
ATOM 1632 N N . VAL A 1 213 ? -13.019 -20.053 20.381 1.00 84.06 213 VAL A N 1
ATOM 1633 C CA . VAL A 1 213 ? -11.604 -19.728 20.611 1.00 84.06 213 VAL A CA 1
ATOM 1634 C C . VAL A 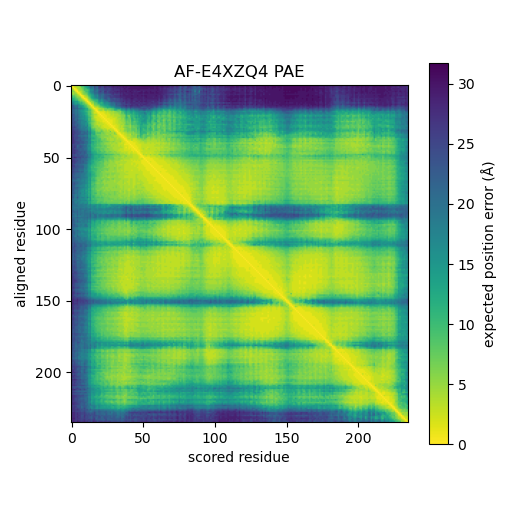1 213 ? -11.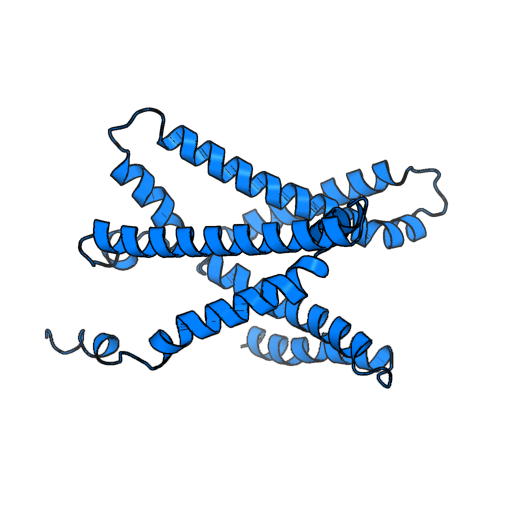464 -18.584 21.615 1.00 84.06 213 VAL A C 1
ATOM 1636 O O . VAL A 1 213 ? -12.056 -17.516 21.481 1.00 84.06 213 VAL A O 1
ATOM 1639 N N . ASN A 1 214 ? -10.636 -18.795 22.639 1.00 88.19 214 ASN A N 1
ATOM 1640 C CA . ASN A 1 214 ? -10.406 -17.810 23.693 1.00 88.19 214 ASN A CA 1
ATOM 1641 C C . ASN A 1 214 ? -9.364 -16.740 23.293 1.00 88.19 214 ASN A C 1
ATOM 1643 O O . ASN A 1 214 ? -8.509 -16.945 22.431 1.00 88.19 214 ASN A O 1
ATOM 1647 N N . ARG A 1 215 ? -9.378 -15.590 23.987 1.00 82.88 215 ARG A N 1
ATOM 1648 C CA . ARG A 1 215 ? -8.447 -14.468 23.734 1.00 82.88 215 ARG A CA 1
ATOM 1649 C C . ARG A 1 215 ? -6.970 -14.879 23.792 1.00 82.88 215 ARG A C 1
ATOM 1651 O O . ARG A 1 215 ? -6.168 -14.376 23.013 1.00 82.88 215 ARG A O 1
ATOM 1658 N N . LYS A 1 216 ? -6.600 -15.770 24.719 1.00 84.00 216 LYS A N 1
ATOM 1659 C CA . LYS A 1 216 ? -5.210 -16.229 24.886 1.00 84.00 216 LYS A CA 1
ATOM 1660 C C . LYS A 1 216 ? -4.746 -17.071 23.69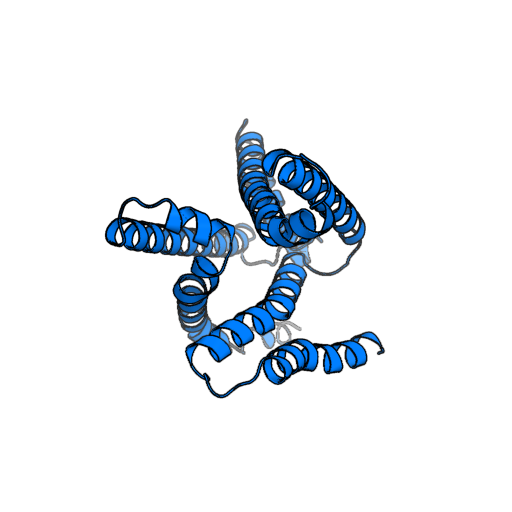4 1.00 84.00 216 LYS A C 1
ATOM 1662 O O . LYS A 1 216 ? -3.626 -16.885 23.241 1.00 84.00 216 LYS A O 1
ATOM 1667 N N . GLY A 1 217 ? -5.612 -17.938 23.174 1.00 81.88 217 GLY A N 1
ATOM 1668 C CA . GLY A 1 217 ? -5.365 -18.780 22.007 1.00 81.88 217 GLY A CA 1
ATOM 1669 C C . GLY A 1 217 ? -5.235 -17.962 20.729 1.00 81.88 217 GLY A C 1
ATOM 1670 O O . GLY A 1 217 ? -4.324 -18.212 19.952 1.00 81.88 217 GLY A O 1
ATOM 1671 N N . VAL A 1 218 ? -6.058 -16.921 20.565 1.00 83.81 218 VAL A N 1
ATOM 1672 C CA . VAL A 1 218 ? -5.916 -15.967 19.453 1.00 83.81 218 VAL A CA 1
ATOM 1673 C C . VAL A 1 218 ? -4.565 -15.247 19.511 1.00 83.81 218 VAL A C 1
ATOM 1675 O O . VAL A 1 218 ? -3.842 -15.222 18.522 1.00 83.81 218 VAL A O 1
ATOM 1678 N N . ILE A 1 219 ? -4.181 -14.714 20.678 1.00 83.62 219 ILE A N 1
ATOM 1679 C CA . ILE A 1 219 ? -2.881 -14.044 20.846 1.00 83.62 219 ILE A CA 1
ATOM 1680 C C . ILE A 1 219 ? -1.734 -15.027 20.571 1.00 83.62 219 ILE A C 1
ATOM 1682 O O . ILE A 1 219 ? -0.835 -14.702 19.804 1.00 83.62 219 ILE A O 1
ATOM 1686 N N . ALA A 1 220 ? -1.776 -16.236 21.137 1.00 82.38 220 ALA A N 1
ATOM 1687 C CA . ALA A 1 220 ? -0.759 -17.259 20.896 1.00 82.38 220 ALA A CA 1
ATOM 1688 C C . ALA A 1 220 ? -0.658 -17.636 19.407 1.00 82.38 220 ALA A C 1
ATOM 1690 O O . ALA A 1 220 ? 0.446 -17.730 18.877 1.00 82.38 220 ALA A O 1
ATOM 1691 N N . GLY A 1 221 ? -1.794 -17.771 18.717 1.00 80.62 221 GLY A N 1
ATOM 1692 C CA . GLY A 1 221 ? -1.859 -18.033 17.279 1.00 80.62 221 GLY A CA 1
ATOM 1693 C C . GLY A 1 221 ? -1.278 -16.908 16.419 1.00 80.62 221 GLY A C 1
ATOM 1694 O O . GLY A 1 221 ? -0.703 -17.194 15.375 1.00 80.62 221 GLY A O 1
ATOM 1695 N N . CYS A 1 222 ? -1.341 -15.649 16.865 1.00 81.25 222 CYS A N 1
ATOM 1696 C CA . CYS A 1 222 ? -0.687 -14.536 16.169 1.00 81.25 222 CYS A CA 1
ATOM 1697 C C . CYS A 1 222 ? 0.843 -14.569 16.282 1.00 81.25 222 CYS A C 1
ATOM 1699 O O . CYS A 1 222 ? 1.524 -14.129 15.359 1.00 81.25 222 CYS A O 1
ATOM 1701 N N . PHE A 1 223 ? 1.386 -15.068 17.399 1.00 78.56 223 PHE A N 1
ATOM 1702 C CA . PHE A 1 223 ? 2.834 -15.116 17.644 1.00 78.56 223 PHE A CA 1
ATOM 1703 C C . PHE A 1 223 ? 3.484 -16.446 17.235 1.00 78.56 223 PHE A C 1
ATOM 1705 O O . PHE A 1 223 ? 4.685 -16.476 16.978 1.00 78.56 223 PHE A O 1
ATOM 1712 N N . ALA A 1 224 ? 2.719 -17.533 17.116 1.00 74.19 224 ALA A N 1
ATOM 1713 C CA . ALA A 1 224 ? 3.227 -18.833 16.674 1.00 74.19 224 ALA A CA 1
ATOM 1714 C C . ALA A 1 224 ? 3.965 -18.800 15.310 1.00 74.19 224 ALA A C 1
ATOM 1716 O O . ALA A 1 224 ? 5.006 -19.447 15.204 1.00 74.19 224 ALA A O 1
ATOM 1717 N N . PRO A 1 225 ? 3.538 -18.016 14.293 1.00 68.19 225 PRO A N 1
ATOM 1718 C CA . PRO A 1 225 ? 4.255 -17.892 13.020 1.00 68.19 225 PRO A CA 1
ATOM 1719 C C . PRO A 1 225 ? 5.585 -17.130 13.111 1.00 68.19 225 PRO A C 1
ATOM 1721 O O . PRO A 1 225 ? 6.396 -17.223 12.194 1.00 68.19 225 PRO A O 1
ATOM 1724 N N . LEU A 1 226 ? 5.835 -16.384 14.195 1.00 65.69 226 LEU A N 1
ATOM 1725 C CA . LEU A 1 226 ? 7.088 -15.643 14.392 1.00 65.69 226 LEU A CA 1
ATOM 1726 C C . LEU A 1 226 ? 8.224 -16.536 14.923 1.00 65.69 226 LEU A C 1
ATOM 1728 O O . LEU A 1 226 ? 9.393 -16.212 14.729 1.00 65.69 226 LEU A O 1
ATOM 1732 N N . PHE A 1 227 ? 7.900 -17.681 15.533 1.00 59.28 227 PHE A N 1
ATOM 1733 C CA . PHE A 1 227 ? 8.882 -18.651 16.041 1.00 59.28 227 PHE A CA 1
ATOM 1734 C C . PHE A 1 227 ? 9.730 -19.320 14.937 1.00 59.28 227 PHE A C 1
ATOM 1736 O O . PHE A 1 227 ? 10.946 -19.420 15.095 1.00 59.28 227 PHE A O 1
ATOM 1743 N N . PRO A 1 228 ? 9.156 -19.743 13.794 1.00 56.44 228 PRO A N 1
ATOM 1744 C CA . PRO A 1 228 ? 9.943 -20.214 12.653 1.00 56.44 228 PRO A CA 1
ATOM 1745 C C . PRO A 1 228 ? 10.840 -19.125 12.041 1.00 56.44 228 PRO A C 1
ATOM 1747 O O . PRO A 1 228 ? 11.943 -19.416 11.589 1.00 56.44 228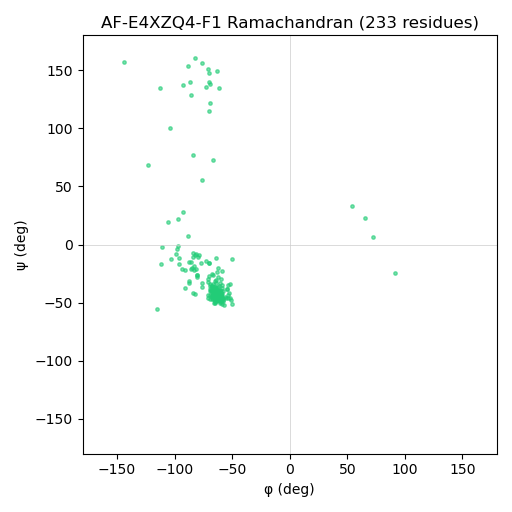 PRO A O 1
ATOM 1750 N N . ILE A 1 229 ? 10.400 -17.859 12.061 1.00 52.66 229 ILE A N 1
ATOM 1751 C CA . ILE A 1 229 ? 11.129 -16.728 11.459 1.00 52.66 229 ILE A CA 1
ATOM 1752 C C . ILE A 1 229 ? 12.417 -16.414 12.237 1.00 52.66 229 ILE A C 1
ATOM 1754 O O . ILE A 1 229 ? 13.439 -16.118 11.622 1.00 52.66 229 ILE A O 1
ATOM 1758 N N . SER A 1 230 ? 12.424 -16.552 13.569 1.00 43.00 230 SER A N 1
ATOM 1759 C CA . SER A 1 230 ? 13.655 -16.382 14.359 1.00 43.00 230 SER A CA 1
ATOM 1760 C C . SER A 1 230 ? 14.709 -17.456 14.084 1.00 43.00 230 SER A C 1
ATOM 1762 O O . SER A 1 230 ? 15.893 -17.190 14.248 1.00 43.00 230 SER A O 1
ATOM 1764 N N . ILE A 1 231 ? 14.295 -18.652 13.650 1.00 41.69 231 ILE A N 1
ATOM 1765 C CA . ILE A 1 231 ? 15.218 -19.736 13.280 1.00 41.69 231 ILE A CA 1
ATOM 1766 C C . ILE A 1 231 ? 15.848 -19.454 11.908 1.00 41.69 231 ILE A C 1
ATOM 1768 O O . ILE A 1 231 ? 17.017 -19.759 11.709 1.00 41.69 231 ILE A O 1
ATOM 1772 N N . TYR A 1 232 ? 15.109 -18.815 10.997 1.00 35.09 232 TYR A N 1
ATOM 1773 C CA . TYR A 1 232 ? 15.584 -18.492 9.647 1.00 35.09 232 TYR A CA 1
ATOM 1774 C C . TYR A 1 232 ? 16.470 -17.235 9.584 1.00 35.09 232 TYR A C 1
ATOM 1776 O O . TYR A 1 232 ? 17.286 -17.114 8.684 1.00 35.09 232 TYR A O 1
ATOM 1784 N N . ILE A 1 233 ? 16.317 -16.293 10.524 1.00 41.53 233 ILE A N 1
ATOM 1785 C CA . ILE A 1 233 ? 17.183 -15.098 10.643 1.00 41.53 233 ILE A CA 1
ATOM 1786 C C . ILE A 1 233 ? 18.477 -15.411 11.423 1.00 41.53 233 ILE A C 1
ATOM 1788 O O . ILE A 1 233 ? 19.450 -14.667 11.338 1.00 41.53 233 ILE A O 1
ATOM 1792 N N . ALA A 1 234 ? 18.500 -16.506 12.189 1.00 36.22 234 ALA A N 1
ATOM 1793 C CA . ALA A 1 234 ? 19.673 -16.972 12.933 1.00 36.22 234 ALA A CA 1
ATOM 1794 C C . ALA A 1 234 ? 20.589 -17.920 12.124 1.00 36.22 234 ALA A C 1
ATOM 1796 O O . ALA A 1 234 ? 21.517 -18.493 12.700 1.00 36.22 234 ALA A O 1
ATOM 1797 N N . GLN 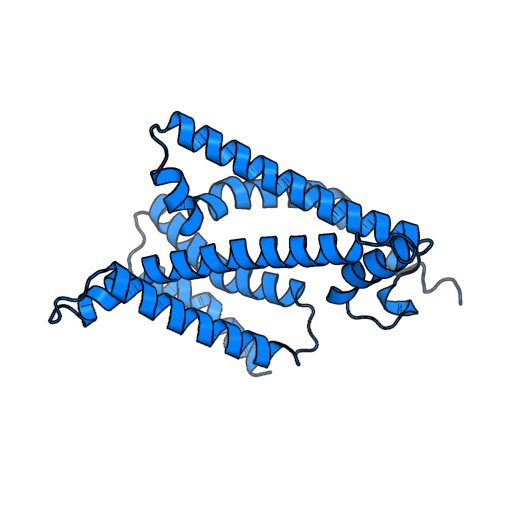A 1 235 ? 20.326 -18.091 10.825 1.00 30.98 235 GLN A N 1
ATOM 1798 C CA . GLN A 1 235 ? 21.144 -18.838 9.861 1.00 30.98 235 GLN A CA 1
ATOM 1799 C C . GLN A 1 235 ? 21.675 -17.887 8.791 1.00 30.98 235 GLN A C 1
ATOM 1801 O O . GLN A 1 235 ? 22.841 -18.084 8.385 1.00 30.98 235 GLN A O 1
#

Solvent-accessible surface area (backbone atoms only — not comparable to full-atom values): 13461 Å² total; per-residue (Å²): 137,76,67,80,71,43,59,76,65,69,54,78,48,78,61,68,74,40,46,64,54,51,49,52,52,47,50,50,44,40,50,72,50,50,43,61,68,34,59,55,46,37,52,55,45,70,69,40,96,41,76,67,53,28,53,50,52,50,53,50,51,44,49,5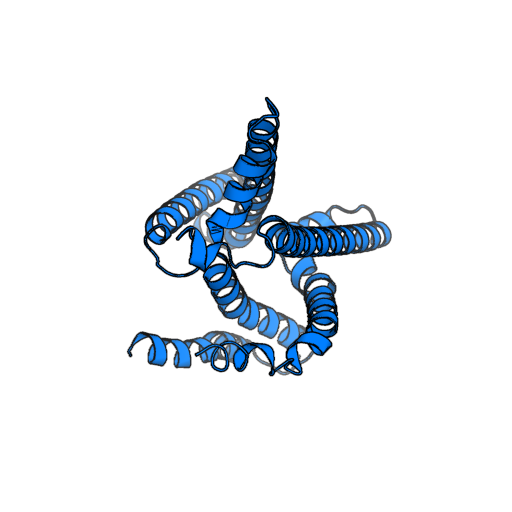3,52,52,53,51,52,52,50,53,52,48,50,55,54,52,50,34,58,73,50,76,69,44,62,61,56,80,75,70,71,49,57,82,88,45,48,65,64,50,49,52,50,67,76,41,68,88,43,86,64,52,68,57,52,52,52,54,50,53,52,49,57,51,49,55,52,50,50,44,49,37,55,30,52,17,60,72,45,40,68,61,52,46,63,74,43,64,91,51,99,68,55,68,70,59,54,31,52,52,42,28,52,52,53,49,52,52,51,53,55,50,52,60,68,51,70,77,54,92,68,57,68,67,58,52,51,48,53,53,48,50,67,58,43,49,41,56,51,51,50,52,50,38,66,74,75,38,80,87,65,50,74,68,57,52,54,49,59,50,50,57,70,52,59,64,50,58,58,63,74,75,107

pLDDT: mean 77.54, std 15.59, range [30.98, 95.75]